Protein 4Z8Z (pdb70)

Organism: Acetivibrio thermocellus (strain ATCC 27405 / DSM 1237 / JCM 9322 / NBRC 103400 / NCIMB 10682 / NRRL B-4536 / VPI 7372) (NCBI:txid203119)

Solvent-accessible surface area: 14122 Å² total

Sequence (310 aa):
NEASSKFVDNIAIEKLLNEKLLRVSHRPKNLFYDDEKVFDDLCKCETDSKVKLAENLKRFEFPSFLKTEEYIENNIVYLYYHPAKDPVCNILLLHGLYDDNLNYGFLTRLNELKFNVFLELPFHFNRKPAESFFSGEYFISADLLRARNAFIQSIYDIEASRNLIGNINTLPCLLVGFSGGCISFRYHLRDSFKGTFLINPVTDLLLVWDNPLLVKVKKDLEDSGVGKEQVDVFRIIDPCENINTRFNTDNIAVVYSIYDQIVGEEKNAIFVEKIKKAGLKKILEYHAGHLNILRVPKLSNDIYEFFSCL

Foldseek 3Di:
DQVVQLVVQVVVLVCCQPVHLVPDADAADDLDDDLVCLCVCQVVDAFDVQWDWDDVWIKIKHAQPDDDPVFHQQRIDIKTKLAADQAQEEEEEEEAAQDADCLLVLVCVLSVVRYIYIYAQACAHSNNGPVGPGGRDQCDALHLLSVLVSLSSRLSVVSHVLNVVCVVDPHFYEYEDALVQQSVLQSLCDPSHQAYEYEQHQQWLCLLVDFSSNPVSVVSCVVNVHDSVSSVSCLSSGCLSPLPDDGDQERYAYEHEQSAPRCHDVSVVVSVVSSVVSPHDRYYYHHHYRRCVSNPPCVSVVVSCSCDDD

Radius of gyration: 18.48 Å; Cα contacts (8 Å, |Δi|>4): 573; chains: 1; bounding box: 40×45×47 Å

Structure (mmCIF, N/CA/C/O backbone):
data_4Z8Z
#
_entry.id   4Z8Z
#
_cell.length_a   141.353
_cell.length_b   141.353
_cell.length_c   112.676
_cell.angle_alpha   90.00
_cell.angle_beta   90.00
_cell.angle_gamma   120.00
#
_symmetry.space_group_name_H-M   'H 3 2'
#
loop_
_entity.id
_entity.type
_entity.pdbx_description
1 polymer 'Uncharacterized protein'
2 water water
#
loop_
_atom_site.group_PDB
_atom_site.id
_atom_site.type_symbol
_atom_site.label_atom_id
_atom_site.label_alt_id
_atom_site.label_comp_id
_atom_site.label_asym_id
_atom_site.label_entity_id
_atom_site.label_seq_id
_atom_site.pdbx_PDB_ins_code
_atom_site.Cartn_x
_atom_site.Cartn_y
_atom_site.Cartn_z
_atom_site.occupancy
_atom_site.B_iso_or_equiv
_atom_site.auth_seq_id
_atom_site.auth_comp_id
_atom_site.auth_asym_id
_atom_site.auth_atom_id
_atom_site.pdbx_PDB_model_num
ATOM 9 N N . ASN A 1 2 ? 102.383 143.468 127.027 1.00 80.91 2 ASN A N 1
ATOM 10 C CA . ASN A 1 2 ? 102.543 143.783 125.623 1.00 79.57 2 ASN A CA 1
ATOM 11 C C . ASN A 1 2 ? 102.266 142.551 124.760 1.00 73.51 2 ASN A C 1
ATOM 12 O O . ASN A 1 2 ? 102.554 141.424 125.164 1.00 72.92 2 ASN A O 1
ATOM 17 N N . GLU A 1 3 ? 101.724 142.779 123.567 1.00 67.73 3 GLU A N 1
ATOM 18 C CA . GLU A 1 3 ? 101.301 141.685 122.701 1.00 64.99 3 GLU A CA 1
ATOM 19 C C . GLU A 1 3 ? 102.453 140.868 122.172 1.00 61.85 3 GLU A C 1
ATOM 20 O O . GLU A 1 3 ? 102.459 139.652 122.304 1.00 63.37 3 GLU A O 1
ATOM 26 N N . ALA A 1 4 ? 103.399 141.544 121.545 1.00 59.48 4 ALA A N 1
ATOM 27 C CA . ALA A 1 4 ? 104.482 140.888 120.845 1.00 58.51 4 ALA A CA 1
ATOM 28 C C . ALA A 1 4 ? 105.387 140.155 121.835 1.00 59.21 4 ALA A C 1
ATOM 29 O O . ALA A 1 4 ? 105.779 138.991 121.631 1.00 59.45 4 ALA A O 1
ATOM 31 N N . SER A 1 5 ? 105.672 140.849 122.929 1.00 58.96 5 SER A N 1
ATOM 32 C CA . SER A 1 5 ? 106.358 140.301 124.106 1.00 56.58 5 SER A CA 1
ATOM 33 C C . SER A 1 5 ? 105.714 139.025 124.667 1.00 53.55 5 SER A C 1
ATOM 34 O O . SER A 1 5 ? 106.394 138.025 124.880 1.00 51.39 5 SER A O 1
ATOM 37 N N . SER A 1 6 ? 104.408 139.059 124.904 1.00 52.64 6 SER A N 1
ATOM 38 C CA . SER A 1 6 ? 103.673 137.866 125.346 1.00 53.07 6 SER A CA 1
ATOM 39 C C . SER A 1 6 ? 103.736 136.716 124.337 1.00 52.88 6 SER A C 1
ATOM 40 O O . SER A 1 6 ? 103.860 135.563 124.717 1.00 50.99 6 SER A O 1
ATOM 43 N N . LYS A 1 7 ? 103.610 137.038 123.047 1.00 52.47 7 LYS A N 1
ATOM 44 C CA . LYS A 1 7 ? 103.714 136.017 122.023 1.00 53.36 7 LYS A CA 1
ATOM 45 C C . LYS A 1 7 ? 105.109 135.397 122.007 1.00 50.68 7 LYS A C 1
ATOM 46 O O . LYS A 1 7 ? 105.252 134.176 121.911 1.00 50.31 7 LYS A O 1
ATOM 52 N N . PHE A 1 8 ? 106.133 136.223 122.187 1.00 49.28 8 PHE A N 1
ATOM 53 C CA . PHE A 1 8 ? 107.518 135.744 122.168 1.00 49.70 8 PHE A CA 1
ATOM 54 C C . PHE A 1 8 ? 107.819 134.743 123.311 1.00 51.35 8 PHE A C 1
ATOM 55 O O . PHE A 1 8 ? 108.412 133.671 123.075 1.00 53.21 8 PHE A O 1
ATOM 63 N N . VAL A 1 9 ? 107.335 135.050 124.518 1.00 50.43 9 VAL A N 1
ATOM 64 C CA . VAL A 1 9 ? 107.531 134.183 125.658 1.00 50.46 9 VAL A CA 1
ATOM 65 C C . VAL A 1 9 ? 106.983 132.809 125.347 1.00 52.56 9 VAL A C 1
ATOM 66 O O . VAL A 1 9 ? 107.664 131.778 125.529 1.00 56.64 9 VAL A O 1
ATOM 70 N N . ASP A 1 10 ? 105.740 132.797 124.910 1.00 53.20 10 ASP A N 1
ATOM 71 C CA . ASP A 1 10 ? 105.048 131.544 124.661 1.00 54.86 10 ASP A CA 1
ATOM 72 C C . ASP A 1 10 ? 105.813 130.751 123.585 1.00 55.61 10 ASP A C 1
ATOM 73 O O . ASP A 1 10 ? 106.160 129.578 123.807 1.00 56.97 10 ASP A O 1
ATOM 78 N N . ASN A 1 11 ? 106.121 131.417 122.467 1.00 52.90 11 ASN A N 1
ATOM 79 C CA . ASN A 1 11 ? 106.816 130.764 121.362 1.00 54.52 11 ASN A CA 1
ATOM 80 C C . ASN A 1 11 ? 108.201 130.204 121.670 1.00 53.41 11 ASN A C 1
ATOM 81 O O . ASN A 1 11 ? 108.502 129.097 121.240 1.00 54.17 11 ASN A O 1
ATOM 86 N N . ILE A 1 12 ? 109.064 130.935 122.373 1.00 53.48 12 ILE A N 1
ATOM 87 C CA . ILE A 1 12 ? 110.375 130.323 122.731 1.00 54.26 12 ILE A CA 1
ATOM 88 C C . ILE A 1 12 ? 110.272 129.180 123.745 1.00 55.52 12 ILE A C 1
ATOM 89 O O . ILE A 1 12 ? 111.134 128.277 123.753 1.00 58.25 12 ILE A O 1
ATOM 94 N N . ALA A 1 13 ? 109.230 129.207 124.586 1.00 54.88 13 ALA A N 1
ATOM 95 C CA . ALA A 1 13 ? 109.020 128.097 125.526 1.00 54.71 13 ALA A CA 1
ATOM 96 C C . ALA A 1 13 ? 108.536 126.867 124.734 1.00 54.90 13 ALA A C 1
ATOM 97 O O . ALA A 1 13 ? 108.964 125.745 125.011 1.00 57.38 13 ALA A O 1
ATOM 99 N N . ILE A 1 14 ? 107.674 127.063 123.746 1.00 54.04 14 ILE A N 1
ATOM 100 C CA . ILE A 1 14 ? 107.264 125.940 122.862 1.00 56.48 14 ILE A CA 1
ATOM 101 C C . ILE A 1 14 ? 108.494 125.304 122.174 1.00 57.63 14 ILE A C 1
ATOM 102 O O . ILE A 1 14 ? 108.696 124.091 122.201 1.00 57.50 14 ILE A O 1
ATOM 107 N N . GLU A 1 15 ? 109.344 126.153 121.633 1.00 59.07 15 GLU A N 1
ATOM 108 C CA . GLU A 1 15 ? 110.466 125.708 120.845 1.00 63.06 15 GLU A CA 1
ATOM 109 C C . GLU A 1 15 ? 111.482 124.971 121.658 1.00 59.97 15 GLU A C 1
ATOM 110 O O . GLU A 1 15 ? 112.035 123.990 121.237 1.00 58.12 15 GLU A O 1
ATOM 116 N N . LYS A 1 16 ? 111.726 125.477 122.847 1.00 62.85 16 LYS A N 1
ATOM 117 C CA . LYS A 1 16 ? 112.653 124.843 123.761 1.00 63.35 16 LYS A CA 1
ATOM 118 C C . LYS A 1 16 ? 112.135 123.479 124.184 1.00 61.96 16 LYS A C 1
ATOM 119 O O . LYS A 1 16 ? 112.849 122.480 124.122 1.00 63.06 16 LYS A O 1
ATOM 125 N N . LEU A 1 17 ? 110.874 123.446 124.588 1.00 62.15 17 LEU A N 1
ATOM 126 C CA . LEU A 1 17 ? 110.226 122.208 125.000 1.00 62.81 17 LEU A CA 1
ATOM 127 C C . LEU A 1 17 ? 110.250 121.173 123.910 1.00 64.02 17 LEU A C 1
ATOM 128 O O . LEU A 1 17 ? 110.517 120.028 124.189 1.00 68.42 17 LEU A O 1
ATOM 133 N N . LEU A 1 18 ? 109.939 121.565 122.680 1.00 64.05 18 LEU A N 1
ATOM 134 C CA . LEU A 1 18 ? 109.975 120.639 121.544 1.00 66.39 18 LEU A CA 1
ATOM 135 C C . LEU A 1 18 ? 111.373 120.107 121.267 1.00 68.57 18 LEU A C 1
ATOM 136 O O . LEU A 1 18 ? 111.570 118.905 121.046 1.00 69.67 18 LEU A O 1
ATOM 141 N N . ASN A 1 19 ? 112.331 121.020 121.238 1.00 70.58 19 ASN A N 1
ATOM 142 C CA . ASN A 1 19 ? 113.667 120.688 120.760 1.00 74.88 19 ASN A CA 1
ATOM 143 C C . ASN A 1 19 ? 114.523 120.028 121.797 1.00 75.47 19 ASN A C 1
ATOM 144 O O . ASN A 1 19 ? 115.175 119.039 121.492 1.00 76.39 19 ASN A O 1
ATOM 149 N N . GLU A 1 20 ? 114.507 120.543 123.017 1.00 77.76 20 GLU A N 1
ATOM 150 C CA . GLU A 1 20 ? 115.237 119.903 124.103 1.00 79.79 20 GLU A CA 1
ATOM 151 C C . GLU A 1 20 ? 114.544 118.632 124.609 1.00 78.67 20 GLU A C 1
ATOM 152 O O . GLU A 1 20 ? 115.199 117.850 125.277 1.00 84.40 20 GLU A O 1
ATOM 158 N N . LYS A 1 21 ? 113.252 118.409 124.317 1.00 73.44 21 LYS A N 1
ATOM 159 C CA . LYS A 1 21 ? 112.500 117.351 125.015 1.00 69.21 21 LYS A CA 1
ATOM 160 C C . LYS A 1 21 ? 111.580 116.520 124.164 1.00 66.48 21 LYS A C 1
ATOM 161 O O . LYS A 1 21 ? 111.842 115.330 123.958 1.00 69.46 21 LYS A O 1
ATOM 167 N N . LEU A 1 22 ? 110.486 117.114 123.709 1.00 62.80 22 LEU A N 1
ATOM 168 C CA . LEU A 1 22 ? 109.398 116.328 123.120 1.00 61.15 22 LEU A CA 1
ATOM 169 C C . LEU A 1 22 ? 109.730 115.628 121.786 1.00 63.09 22 LEU A C 1
ATOM 170 O O . LEU A 1 22 ? 109.141 114.588 121.510 1.00 65.68 22 LEU A O 1
ATOM 175 N N . LEU A 1 23 ? 110.582 116.228 120.944 1.00 62.81 23 LEU A N 1
ATOM 176 C CA . LEU A 1 23 ? 110.984 115.602 119.664 1.00 65.92 23 LEU A CA 1
ATOM 177 C C . LEU A 1 23 ? 112.058 114.529 119.817 1.00 67.76 23 LEU A C 1
ATOM 178 O O . LEU A 1 23 ? 112.380 113.871 118.845 1.00 65.17 23 LEU A O 1
ATOM 183 N N . ARG A 1 24 ? 112.611 114.367 121.025 1.00 70.63 24 ARG A N 1
ATOM 184 C CA . ARG A 1 24 ? 113.685 113.394 121.283 1.00 73.53 24 ARG A CA 1
ATOM 185 C C . ARG A 1 24 ? 113.233 112.061 121.853 1.00 72.66 24 ARG A C 1
ATOM 186 O O . ARG A 1 24 ? 114.055 111.182 122.085 1.00 77.45 24 ARG A O 1
ATOM 194 N N . VAL A 1 25 ? 111.938 111.899 122.078 1.00 68.93 25 VAL A N 1
ATOM 195 C CA . VAL A 1 25 ? 111.421 110.657 122.619 1.00 68.07 25 VAL A CA 1
ATOM 196 C C . VAL A 1 25 ? 110.365 110.151 121.674 1.00 67.43 25 VAL A C 1
ATOM 197 O O . VAL A 1 25 ? 109.901 110.874 120.794 1.00 69.03 25 VAL A O 1
ATOM 201 N N . SER A 1 26 ? 109.973 108.911 121.915 1.00 67.07 26 SER A N 1
ATOM 202 C CA . SER A 1 26 ? 109.017 108.228 121.103 1.00 68.26 26 SER A CA 1
ATOM 203 C C . SER A 1 26 ? 108.300 107.150 121.926 1.00 70.26 26 SER A C 1
ATOM 204 O O . SER A 1 26 ? 108.891 106.517 122.816 1.00 68.78 26 SER A O 1
ATOM 207 N N . HIS A 1 27 ? 107.023 106.944 121.608 1.00 70.95 27 HIS A N 1
ATOM 208 C CA . HIS A 1 27 ? 106.169 106.073 122.379 1.00 71.03 27 HIS A CA 1
ATOM 209 C C . HIS A 1 27 ? 105.140 105.344 121.522 1.00 75.01 27 HIS A C 1
ATOM 210 O O . HIS A 1 27 ? 104.743 105.822 120.464 1.00 72.47 27 HIS A O 1
ATOM 217 N N . ARG A 1 28 ? 104.730 104.173 121.996 1.00 81.22 28 ARG A N 1
ATOM 218 C CA . ARG A 1 28 ? 103.759 103.343 121.305 1.00 87.34 28 ARG A CA 1
ATOM 219 C C . ARG A 1 28 ? 102.435 103.448 122.057 1.00 82.37 28 ARG A C 1
ATOM 220 O O . ARG A 1 28 ? 102.424 103.515 123.277 1.00 81.80 28 ARG A O 1
ATOM 228 N N . PRO A 1 29 ? 101.310 103.458 121.336 1.00 82.15 29 PRO A N 1
ATOM 229 C CA . PRO A 1 29 ? 100.063 103.080 122.000 1.00 82.93 29 PRO A CA 1
ATOM 230 C C . PRO A 1 29 ? 100.078 101.570 122.237 1.00 87.05 29 PRO A C 1
ATOM 231 O O . PRO A 1 29 ? 100.780 100.854 121.523 1.00 91.39 29 PRO A O 1
ATOM 235 N N . LYS A 1 30 ? 99.324 101.071 123.204 1.00 89.30 30 LYS A N 1
ATOM 236 C CA . LYS A 1 30 ? 99.499 99.683 123.601 1.00 94.10 30 LYS A CA 1
ATOM 237 C C . LYS A 1 30 ? 98.204 98.894 123.636 1.00 98.35 30 LYS A C 1
ATOM 238 O O . LYS A 1 30 ? 98.028 97.964 122.832 1.00 104.02 30 LYS A O 1
ATOM 244 N N . ASN A 1 31 ? 97.309 99.240 124.555 1.00 96.44 31 ASN A N 1
ATOM 245 C CA . ASN A 1 31 ? 96.055 98.503 124.685 1.00 101.76 31 ASN A CA 1
ATOM 246 C C . ASN A 1 31 ? 94.945 99.467 124.986 1.00 97.30 31 ASN A C 1
ATOM 247 O O . ASN A 1 31 ? 94.801 99.951 126.102 1.00 99.18 31 ASN A O 1
ATOM 252 N N . LEU A 1 32 ? 94.161 99.762 123.969 1.00 94.73 32 LEU A N 1
ATOM 253 C CA . LEU A 1 32 ? 93.157 100.769 124.102 1.00 94.65 32 LEU A CA 1
ATOM 254 C C . LEU A 1 32 ? 91.848 100.106 124.465 1.00 96.29 32 LEU A C 1
ATOM 255 O O . LEU A 1 32 ? 90.927 100.008 123.659 1.00 97.75 32 LEU A O 1
ATOM 260 N N . PHE A 1 33 ? 91.813 99.626 125.707 1.00 98.80 33 PHE A N 1
ATOM 261 C CA . PHE A 1 33 ? 90.638 98.985 126.306 1.00 100.79 33 PHE A CA 1
ATOM 262 C C . PHE A 1 33 ? 90.394 99.712 127.618 1.00 90.88 33 PHE A C 1
ATOM 263 O O . PHE A 1 33 ? 91.296 99.912 128.417 1.00 87.93 33 PHE A O 1
ATOM 271 N N . TYR A 1 34 ? 89.166 100.144 127.801 1.00 83.29 34 TYR A N 1
ATOM 272 C CA . TYR A 1 34 ? 88.808 100.970 128.919 1.00 77.66 34 TYR A CA 1
ATOM 273 C C . TYR A 1 34 ? 87.309 100.877 129.050 1.00 76.94 34 TYR A C 1
ATOM 274 O O . TYR A 1 34 ? 86.599 100.655 128.068 1.00 73.00 34 TYR A O 1
ATOM 283 N N . ASP A 1 35 ? 86.838 101.021 130.276 1.00 77.74 35 ASP A N 1
ATOM 284 C CA . ASP A 1 35 ? 85.424 101.003 130.552 1.00 78.80 35 ASP A CA 1
ATOM 285 C C . ASP A 1 35 ? 85.151 102.292 131.309 1.00 73.29 35 ASP A C 1
ATOM 286 O O . ASP A 1 35 ? 85.766 102.573 132.335 1.00 68.69 35 ASP A O 1
ATOM 291 N N . ASP A 1 36 ? 84.245 103.083 130.759 1.00 69.53 36 ASP A N 1
ATOM 292 C CA . ASP A 1 36 ? 83.860 104.347 131.351 1.00 67.22 36 ASP A CA 1
ATOM 293 C C . ASP A 1 36 ? 82.838 104.203 132.453 1.00 65.49 36 ASP A C 1
ATOM 294 O O . ASP A 1 36 ? 82.637 105.135 133.199 1.00 67.13 36 ASP A O 1
ATOM 299 N N . GLU A 1 37 ? 82.196 103.056 132.558 1.00 66.70 37 GLU A N 1
ATOM 300 C CA . GLU A 1 37 ? 81.033 102.944 133.406 1.00 70.58 37 GLU A CA 1
ATOM 301 C C . GLU A 1 37 ? 81.145 103.361 134.873 1.00 72.22 37 GLU A C 1
ATOM 302 O O . GLU A 1 37 ? 80.165 103.905 135.372 1.00 75.82 37 GLU A O 1
ATOM 308 N N . LYS A 1 38 ? 82.268 103.155 135.565 1.00 71.69 38 LYS A N 1
ATOM 309 C CA . LYS A 1 38 ? 82.265 103.369 137.041 1.00 77.47 38 LYS A CA 1
ATOM 310 C C . LYS A 1 38 ? 83.411 104.249 137.546 1.00 80.58 38 LYS A C 1
ATOM 311 O O . LYS A 1 38 ? 83.757 104.260 138.740 1.00 82.42 38 LYS A O 1
ATOM 317 N N . VAL A 1 39 ? 83.903 105.085 136.638 1.00 80.84 39 VAL A N 1
ATOM 318 C CA . VAL A 1 39 ? 85.236 105.647 136.742 1.00 76.91 39 VAL A CA 1
ATOM 319 C C . VAL A 1 39 ? 85.467 106.556 137.967 1.00 77.29 39 VAL A C 1
ATOM 320 O O . VAL A 1 39 ? 86.590 106.609 138.505 1.00 77.57 39 VAL A O 1
ATOM 324 N N . PHE A 1 40 ? 84.433 107.235 138.436 1.00 73.39 40 PHE A N 1
ATOM 325 C CA . PHE A 1 40 ? 84.592 108.055 139.629 1.00 68.73 40 PHE A CA 1
ATOM 326 C C . PHE A 1 40 ? 83.611 107.700 140.742 1.00 72.06 40 PHE A C 1
ATOM 327 O O . PHE A 1 40 ? 83.285 108.557 141.542 1.00 75.65 40 PHE A O 1
ATOM 335 N N . ASP A 1 41 ? 83.134 106.463 140.823 1.00 75.65 41 ASP A N 1
ATOM 336 C CA . ASP A 1 41 ? 82.149 106.131 141.863 1.00 82.52 41 ASP A CA 1
ATOM 337 C C . ASP A 1 41 ? 82.764 106.032 143.263 1.00 83.63 41 ASP A C 1
ATOM 338 O O . ASP A 1 41 ? 82.092 106.271 144.273 1.00 85.74 41 ASP A O 1
ATOM 343 N N . ASP A 1 42 ? 84.057 105.716 143.293 1.00 83.61 42 ASP A N 1
ATOM 344 C CA . ASP A 1 42 ? 84.854 105.683 144.512 1.00 84.43 4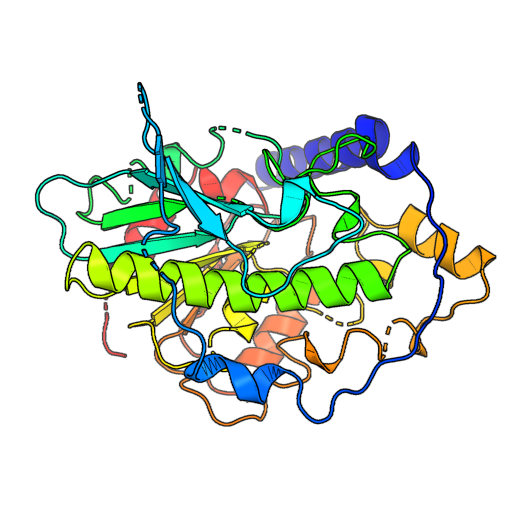2 ASP A CA 1
ATOM 345 C C . ASP A 1 42 ? 85.010 107.043 145.136 1.00 82.09 42 ASP A C 1
ATOM 346 O O . ASP A 1 42 ? 85.240 107.156 146.334 1.00 84.88 42 ASP A O 1
ATOM 351 N N . LEU A 1 43 ? 85.005 108.065 144.294 1.00 73.69 43 LEU A N 1
ATOM 352 C CA . LEU A 1 43 ? 85.777 109.277 144.556 1.00 66.67 43 LEU A CA 1
ATOM 353 C C . LEU A 1 43 ? 85.470 109.966 145.890 1.00 64.11 43 LEU A C 1
ATOM 354 O O . LEU A 1 43 ? 86.384 110.454 146.538 1.00 63.35 43 LEU A O 1
ATOM 359 N N . CYS A 1 44 ? 84.187 110.025 146.258 1.00 64.44 44 CYS A N 1
ATOM 360 C CA . CYS A 1 44 ? 83.699 110.570 147.552 1.00 68.07 44 CYS A CA 1
ATOM 361 C C . CYS A 1 44 ? 84.216 109.790 148.765 1.00 72.65 44 CYS A C 1
ATOM 362 O O . CYS A 1 44 ? 84.366 110.365 149.831 1.00 73.94 44 CYS A O 1
ATOM 365 N N . LYS A 1 45 ? 84.460 108.489 148.574 1.00 77.99 45 LYS A N 1
ATOM 366 C CA . LYS A 1 45 ? 84.786 107.515 149.632 1.00 82.29 45 LYS A CA 1
ATOM 367 C C . LYS A 1 45 ? 86.247 107.563 150.089 1.00 86.60 45 LYS A C 1
ATOM 368 O O . LYS A 1 45 ? 86.525 107.427 151.273 1.00 92.33 45 LYS A O 1
ATOM 374 N N . CYS A 1 46 ? 87.162 107.747 149.141 1.00 89.63 46 CYS A N 1
ATOM 375 C CA . CYS A 1 46 ? 88.603 107.776 149.394 1.00 91.60 46 CYS A CA 1
ATOM 376 C C . CYS A 1 46 ? 88.996 108.725 150.519 1.00 91.02 46 CYS A C 1
ATOM 377 O O . CYS A 1 46 ? 88.522 109.844 150.574 1.00 87.70 46 CYS A O 1
ATOM 380 N N . GLU A 1 47 ? 89.856 108.258 151.419 1.00 94.48 47 GLU A N 1
ATOM 381 C CA . GLU A 1 47 ? 90.302 109.079 152.539 1.00 97.97 47 GLU A CA 1
ATOM 382 C C . GLU A 1 47 ? 91.780 108.860 152.829 1.00 98.18 47 GLU A C 1
ATOM 383 O O . GLU A 1 47 ? 92.236 107.726 152.960 1.00 101.60 47 GLU A O 1
ATOM 389 N N . THR A 1 48 ? 92.523 109.957 152.912 1.00 96.15 48 THR A N 1
ATOM 390 C CA . THR A 1 48 ? 93.949 109.905 153.180 1.00 95.46 48 THR A CA 1
ATOM 391 C C . THR A 1 48 ? 94.210 109.387 154.604 1.00 97.01 48 THR A C 1
ATOM 392 O O . THR A 1 48 ? 93.582 109.812 155.587 1.00 92.16 48 THR A O 1
ATOM 396 N N . ASP A 1 49 ? 95.153 108.460 154.670 1.00 96.30 49 ASP A N 1
ATOM 397 C CA . ASP A 1 49 ? 95.499 107.759 155.872 1.00 95.19 49 ASP A CA 1
ATOM 398 C C . ASP A 1 49 ? 96.616 108.571 156.507 1.00 93.22 49 ASP A C 1
ATOM 399 O O . ASP A 1 49 ? 97.719 108.605 155.971 1.00 88.13 49 ASP A O 1
ATOM 412 N N . SER A 1 51 ? 98.499 108.222 159.060 1.00 88.05 51 SER A N 1
ATOM 413 C CA . SER A 1 51 ? 99.680 107.471 159.524 1.00 92.16 51 SER A CA 1
ATOM 414 C C . SER A 1 51 ? 100.690 107.395 158.402 1.00 88.88 51 SER A C 1
ATOM 415 O O . SER A 1 51 ? 101.897 107.415 158.660 1.00 85.49 51 SER A O 1
ATOM 418 N N . LYS A 1 52 ? 100.173 107.287 157.170 1.00 86.24 52 LYS A N 1
ATOM 419 C CA . LYS A 1 52 ? 100.997 107.213 155.956 1.00 86.01 52 LYS A CA 1
ATOM 420 C C . LYS A 1 52 ? 101.426 108.562 155.344 1.00 81.35 52 LYS A C 1
ATOM 421 O O . LYS A 1 52 ? 102.107 108.581 154.309 1.00 77.04 52 LYS A O 1
ATOM 427 N N . VAL A 1 53 ? 101.088 109.671 156.005 1.00 79.90 53 VAL A N 1
ATOM 428 C CA . VAL A 1 53 ? 101.621 110.989 155.646 1.00 80.58 53 VAL A CA 1
ATOM 429 C C . VAL A 1 53 ? 103.007 111.206 156.254 1.00 85.69 53 VAL A C 1
ATOM 430 O O . VAL A 1 53 ? 103.310 110.657 157.327 1.00 90.58 53 VAL A O 1
ATOM 434 N N . LYS A 1 54 ? 103.848 111.967 155.533 1.00 86.36 54 LYS A N 1
ATOM 435 C CA . LYS A 1 54 ? 105.160 112.445 156.009 1.00 87.08 54 LYS A CA 1
ATOM 436 C C . LYS A 1 54 ? 105.283 113.942 155.748 1.00 82.63 54 LYS A C 1
ATOM 437 O O . LYS A 1 54 ? 104.633 114.477 154.875 1.00 77.71 54 LYS A O 1
ATOM 443 N N . LEU A 1 55 ? 106.120 114.619 156.512 1.00 82.43 55 LEU A N 1
ATOM 444 C CA . LEU A 1 55 ? 106.346 116.047 156.304 1.00 84.77 55 LEU A CA 1
ATOM 445 C C . LEU A 1 55 ? 107.868 116.300 156.297 1.00 84.10 55 LEU A C 1
ATOM 446 O O . LEU A 1 55 ? 108.548 116.024 157.277 1.00 84.58 55 LEU A O 1
ATOM 451 N N . ALA A 1 56 ? 108.380 116.796 155.174 1.00 79.73 56 ALA A N 1
ATOM 452 C CA . ALA A 1 56 ? 109.793 116.920 154.940 1.00 82.64 56 ALA A CA 1
ATOM 453 C C . ALA A 1 56 ? 110.125 118.396 154.741 1.00 84.36 56 ALA A C 1
ATOM 454 O O . ALA A 1 56 ? 109.406 119.085 154.037 1.00 84.37 56 ALA A O 1
ATOM 456 N N . GLU A 1 57 ? 111.207 118.863 155.375 1.00 89.83 57 GLU A N 1
ATOM 457 C CA . GLU A 1 57 ? 111.645 120.275 155.358 1.00 92.90 57 GLU A CA 1
ATOM 458 C C . GLU A 1 57 ? 112.906 120.414 154.494 1.00 93.39 57 GLU A C 1
ATOM 459 O O . GLU A 1 57 ? 113.043 119.721 153.483 1.00 92.86 57 GLU A O 1
ATOM 465 N N . ASN A 1 61 ? 114.484 123.764 154.951 1.00 101.36 61 ASN A N 1
ATOM 466 C CA . ASN A 1 61 ? 114.405 125.023 154.203 1.00 102.06 61 ASN A CA 1
ATOM 467 C C . ASN A 1 61 ? 113.028 125.404 153.542 1.00 97.50 61 ASN A C 1
ATOM 468 O O . ASN A 1 61 ? 112.801 126.573 153.189 1.00 87.87 61 ASN A O 1
ATOM 473 N N . LEU A 1 62 ? 112.138 124.423 153.366 1.00 99.90 62 LEU A N 1
ATOM 474 C CA . LEU A 1 62 ? 110.913 124.552 152.520 1.00 98.41 62 LEU A CA 1
ATOM 475 C C . LEU A 1 62 ? 110.107 123.272 152.733 1.00 94.07 62 LEU A C 1
ATOM 476 O O . LEU A 1 62 ? 110.690 122.189 152.792 1.00 99.59 62 LEU A O 1
ATOM 481 N N . LYS A 1 63 ? 108.781 123.372 152.798 1.00 87.99 63 LYS A N 1
ATOM 482 C CA . LYS A 1 63 ? 107.945 122.306 153.401 1.00 83.46 63 LYS A CA 1
ATOM 483 C C . LYS A 1 63 ? 107.106 121.503 152.379 1.00 77.06 63 LYS A C 1
ATOM 484 O O . LYS A 1 63 ? 106.502 122.051 151.451 1.00 68.70 63 LYS A O 1
ATOM 490 N N . ARG A 1 64 ? 107.066 120.196 152.603 1.00 73.32 64 ARG A N 1
ATOM 491 C CA . ARG A 1 64 ? 106.579 119.264 151.638 1.00 70.61 64 ARG A CA 1
ATOM 492 C C . ARG A 1 64 ? 105.890 118.095 152.301 1.00 68.71 64 ARG A C 1
ATOM 493 O O . ARG A 1 64 ? 106.528 117.300 153.002 1.00 66.86 64 ARG A O 1
ATOM 501 N N . PHE A 1 65 ? 104.583 117.969 152.070 1.00 66.34 65 PHE A N 1
ATOM 502 C CA . PHE A 1 65 ? 103.877 116.767 152.497 1.00 63.90 65 PHE A CA 1
ATOM 503 C C . PHE A 1 65 ? 104.027 115.709 151.430 1.00 63.61 65 PHE A C 1
ATOM 504 O O . PHE A 1 65 ? 104.002 116.008 150.217 1.00 63.39 65 PHE A O 1
ATOM 512 N N . GLU A 1 66 ? 104.181 114.480 151.892 1.00 64.28 66 GLU A N 1
ATOM 513 C CA . GLU A 1 66 ? 104.287 113.333 151.037 1.00 69.26 66 GLU A CA 1
ATOM 514 C C . GLU A 1 66 ? 103.225 112.365 151.466 1.00 69.82 66 GLU A C 1
ATOM 515 O O . GLU A 1 66 ? 103.017 112.215 152.636 1.00 76.63 66 GLU A O 1
ATOM 521 N N . PHE A 1 67 ? 102.507 111.748 150.532 1.00 72.03 67 PHE A N 1
ATOM 522 C CA . PHE A 1 67 ? 101.516 110.720 150.873 1.00 68.63 67 PHE A CA 1
ATOM 523 C C . PHE A 1 67 ? 101.162 109.850 149.682 1.00 69.23 67 PHE A C 1
ATOM 524 O O . PHE A 1 67 ? 101.280 110.303 148.526 1.00 67.10 67 PHE A O 1
ATOM 532 N N . PRO A 1 68 ? 100.706 108.603 149.966 1.00 69.81 68 PRO A N 1
ATOM 533 C CA . PRO A 1 68 ? 100.261 107.674 148.926 1.00 69.29 68 PRO A CA 1
ATOM 534 C C . PRO A 1 68 ? 99.176 108.225 147.993 1.00 66.80 68 PRO A C 1
ATOM 535 O O . PRO A 1 68 ? 98.193 108.756 148.479 1.00 63.50 68 PRO A O 1
ATOM 539 N N . SER A 1 69 ? 99.363 108.065 146.674 1.00 65.54 69 SER A N 1
ATOM 540 C CA . SER A 1 69 ? 98.303 108.268 145.693 1.00 63.42 69 SER A CA 1
ATOM 541 C C . SER A 1 69 ? 97.331 107.065 145.796 1.00 67.16 69 SER A C 1
ATOM 542 O O . SER A 1 69 ? 97.772 105.901 145.820 1.00 67.46 69 SER A O 1
ATOM 545 N N . PHE A 1 70 ? 96.021 107.347 145.840 1.00 68.43 70 PHE A N 1
ATOM 546 C CA . PHE A 1 70 ? 94.996 106.295 145.834 1.00 71.79 70 PHE A CA 1
ATOM 547 C C . PHE A 1 70 ? 95.101 105.367 144.624 1.00 73.36 70 PHE A C 1
ATOM 548 O O . PHE A 1 70 ? 94.676 104.231 144.702 1.00 74.29 70 PHE A O 1
ATOM 556 N N . LEU A 1 71 ? 95.632 105.843 143.502 1.00 75.28 71 LEU A N 1
ATOM 557 C CA . LEU A 1 71 ? 95.867 104.973 142.342 1.00 79.83 71 LEU A CA 1
ATOM 558 C C . LEU A 1 71 ? 97.349 104.684 142.158 1.00 84.13 71 LEU A C 1
ATOM 559 O O . LEU A 1 71 ? 98.076 105.504 141.626 1.00 83.05 71 LEU A O 1
ATOM 564 N N . LYS A 1 72 ? 97.782 103.524 142.651 1.00 87.03 72 LYS A N 1
ATOM 565 C CA . LYS A 1 72 ? 99.097 102.962 142.350 1.00 92.09 72 LYS A CA 1
ATOM 566 C C . LYS A 1 72 ? 99.258 102.778 140.855 1.00 91.44 72 LYS A C 1
ATOM 567 O O . LYS A 1 72 ? 98.309 102.372 140.187 1.00 85.63 72 LYS A O 1
ATOM 573 N N . THR A 1 73 ? 100.451 103.098 140.349 1.00 92.73 73 THR A N 1
ATOM 574 C CA . THR A 1 73 ? 100.978 102.491 139.118 1.00 93.50 73 THR A CA 1
ATOM 575 C C . THR A 1 73 ? 102.233 101.681 139.426 1.00 91.75 73 THR A C 1
ATOM 576 O O . THR A 1 73 ? 103.328 102.233 139.479 1.00 92.77 73 THR A O 1
ATOM 580 N N . GLU A 1 74 ? 102.057 100.377 139.634 1.00 92.87 74 GLU A N 1
ATOM 581 C CA . GLU A 1 74 ? 103.149 99.456 140.007 1.00 94.39 74 GLU A CA 1
ATOM 582 C C . GLU A 1 74 ? 104.424 99.558 139.142 1.00 94.01 74 GLU A C 1
ATOM 583 O O . GLU A 1 74 ? 105.530 99.445 139.672 1.00 96.66 74 GLU A O 1
ATOM 589 N N . GLU A 1 75 ? 104.269 99.766 137.829 1.00 93.15 75 GLU A N 1
ATOM 590 C CA . GLU A 1 75 ? 105.415 99.934 136.897 1.00 88.28 75 GLU A CA 1
ATOM 591 C C . GLU A 1 75 ? 106.287 101.127 137.223 1.00 82.00 75 GLU A C 1
ATOM 592 O O . GLU A 1 75 ? 107.490 101.065 137.074 1.00 80.25 75 GLU A O 1
ATOM 598 N N . TYR A 1 76 ? 105.655 102.222 137.637 1.00 79.97 76 TYR A N 1
ATOM 599 C CA . TYR A 1 76 ? 106.310 103.513 137.847 1.00 77.20 76 TYR A CA 1
ATOM 600 C C . TYR A 1 76 ? 106.218 103.855 139.329 1.00 81.23 76 TYR A C 1
ATOM 601 O O . TYR A 1 76 ? 105.238 104.440 139.806 1.00 84.02 76 TYR A O 1
ATOM 610 N N . ILE A 1 77 ? 107.258 103.461 140.052 1.00 85.67 77 ILE A N 1
ATOM 611 C CA . ILE A 1 77 ? 107.231 103.416 141.507 1.00 88.09 77 ILE A CA 1
ATOM 612 C C . ILE A 1 77 ? 107.277 104.841 142.080 1.00 82.71 77 ILE A C 1
ATOM 613 O O . ILE A 1 77 ? 106.602 105.138 143.061 1.00 78.66 77 ILE A O 1
ATOM 618 N N . GLU A 1 78 ? 108.009 105.729 141.399 1.00 79.33 78 GLU A N 1
ATOM 619 C CA . GLU A 1 78 ? 108.264 107.110 141.849 1.00 75.19 78 GLU A CA 1
ATOM 620 C C . GLU A 1 78 ? 107.039 108.010 141.843 1.00 73.52 78 GLU A C 1
ATOM 621 O O . GLU A 1 78 ? 107.077 109.097 142.403 1.00 73.13 78 GLU A O 1
ATOM 627 N N . ASN A 1 79 ? 105.981 107.560 141.167 1.00 71.01 79 ASN A N 1
ATOM 628 C CA . ASN A 1 79 ? 104.791 108.334 140.887 1.00 67.61 79 ASN A CA 1
ATOM 629 C C . ASN A 1 79 ? 103.702 108.090 141.913 1.00 68.50 79 ASN A C 1
ATOM 630 O O . ASN A 1 79 ? 102.774 108.883 142.050 1.00 67.80 79 ASN A O 1
ATOM 635 N N . ASN A 1 80 ? 103.814 106.991 142.649 1.00 73.31 80 ASN A N 1
ATOM 636 C CA . ASN A 1 80 ? 102.771 106.557 143.624 1.00 73.19 80 ASN A CA 1
ATOM 637 C C . ASN A 1 80 ? 102.742 107.382 144.918 1.00 69.39 80 ASN A C 1
ATOM 638 O O . ASN A 1 80 ? 101.860 107.220 145.728 1.00 68.40 80 ASN A O 1
ATOM 643 N N . ILE A 1 81 ? 103.677 108.310 145.069 1.00 69.91 81 ILE A N 1
ATOM 644 C CA . ILE A 1 81 ? 103.592 109.330 146.098 1.00 71.54 81 ILE A CA 1
ATOM 645 C C . ILE A 1 81 ? 103.198 110.699 145.493 1.00 68.52 81 ILE A C 1
ATOM 646 O O . ILE A 1 81 ? 103.733 111.139 144.482 1.00 68.30 81 ILE A O 1
ATOM 651 N N . VAL A 1 82 ? 102.265 111.356 146.150 1.00 66.32 82 VAL A N 1
ATOM 652 C CA . VAL A 1 82 ? 101.902 112.707 145.845 1.00 64.88 82 VAL A CA 1
ATOM 653 C C . VAL A 1 82 ? 102.762 113.597 146.733 1.00 66.24 82 VAL A C 1
ATOM 654 O O . VAL A 1 82 ? 102.962 113.291 147.932 1.00 63.90 82 VAL A O 1
ATOM 658 N N . TYR A 1 83 ? 103.240 114.701 146.144 1.00 63.48 83 TYR A N 1
ATOM 659 C CA . TYR A 1 83 ? 104.017 115.725 146.848 1.00 61.54 83 TYR A CA 1
ATOM 660 C C . TYR A 1 83 ? 103.260 117.045 146.803 1.00 60.95 83 TYR A C 1
ATOM 661 O O . TYR A 1 83 ? 102.687 117.411 145.767 1.00 60.94 83 TYR A O 1
ATOM 670 N N . LEU A 1 84 ? 103.292 117.770 147.916 1.00 61.74 84 LEU A N 1
ATOM 671 C CA . LEU A 1 84 ? 102.443 118.913 148.116 1.00 60.49 84 LEU A CA 1
ATOM 672 C C . LEU A 1 84 ? 103.203 119.950 148.932 1.00 64.99 84 LEU A C 1
ATOM 673 O O . LEU A 1 84 ? 103.449 119.730 150.110 1.00 68.72 84 LEU A O 1
ATOM 678 N N . TYR A 1 85 ? 103.550 121.073 148.299 1.00 65.54 85 TYR A N 1
ATOM 679 C CA . TYR A 1 85 ? 104.403 122.116 148.866 1.00 64.11 85 TYR A CA 1
ATOM 680 C C . TYR A 1 85 ? 103.616 123.161 149.589 1.00 63.96 85 TYR A C 1
ATOM 681 O O . TYR A 1 85 ? 102.789 123.831 149.013 1.00 62.69 85 TYR A O 1
ATOM 690 N N . TYR A 1 86 ? 103.944 123.357 150.857 1.00 66.69 86 TYR A N 1
ATOM 691 C CA . TYR A 1 86 ? 103.135 124.167 151.752 1.00 64.83 86 TYR A CA 1
ATOM 692 C C . TYR A 1 86 ? 103.746 125.559 151.876 1.00 62.75 86 TYR A C 1
ATOM 693 O O . TYR A 1 86 ? 104.847 125.690 152.319 1.00 63.43 86 TYR A O 1
ATOM 702 N N . HIS A 1 87 ? 103.018 126.591 151.456 1.00 60.63 87 HIS A N 1
ATOM 703 C CA . HIS A 1 87 ? 103.488 127.975 151.521 1.00 58.99 87 HIS A CA 1
ATOM 704 C C . HIS A 1 87 ? 102.513 128.738 152.382 1.00 58.24 87 HIS A C 1
ATOM 705 O O . HIS A 1 87 ? 101.554 129.344 151.886 1.00 55.90 87 HIS A O 1
ATOM 712 N N . PRO A 1 88 ? 102.773 128.747 153.678 1.00 59.20 88 PRO A N 1
ATOM 713 C CA . PRO A 1 88 ? 101.770 129.286 154.573 1.00 59.89 88 PRO A CA 1
ATOM 714 C C . PRO A 1 88 ? 101.769 130.812 154.605 1.00 61.85 88 PRO A C 1
ATOM 715 O O . PRO A 1 88 ? 102.837 131.463 154.500 1.00 61.65 88 PRO A O 1
ATOM 719 N N . ALA A 1 89 ? 100.566 131.359 154.755 1.00 61.56 89 ALA A N 1
ATOM 720 C CA . ALA A 1 89 ? 100.390 132.771 154.970 1.00 64.47 89 ALA A CA 1
ATOM 721 C C . ALA A 1 89 ? 100.427 133.047 156.492 1.00 70.18 89 ALA A C 1
ATOM 722 O O . ALA A 1 89 ? 100.103 132.161 157.322 1.00 69.68 89 ALA A O 1
ATOM 724 N N . LYS A 1 90 ? 100.804 134.277 156.834 1.00 74.64 90 LYS A N 1
ATOM 725 C CA . LYS A 1 90 ? 100.592 134.843 158.180 1.00 80.75 90 LYS A CA 1
ATOM 726 C C . LYS A 1 90 ? 99.135 135.332 158.313 1.00 80.08 90 LYS A C 1
ATOM 727 O O . LYS A 1 90 ? 98.697 136.176 157.526 1.00 81.96 90 LYS A O 1
ATOM 733 N N . ASP A 1 91 ? 98.397 134.804 159.293 1.00 80.57 91 ASP A N 1
ATOM 734 C CA . ASP A 1 91 ? 96.967 135.142 159.518 1.00 80.19 91 ASP A CA 1
ATOM 735 C C . ASP A 1 91 ? 96.028 134.751 158.363 1.00 79.32 91 ASP A C 1
ATOM 736 O O . ASP A 1 91 ? 95.271 135.592 157.864 1.00 79.20 91 ASP A O 1
ATOM 741 N N . PRO A 1 92 ? 96.025 133.458 157.982 1.00 78.74 92 PRO A N 1
ATOM 742 C CA . PRO A 1 92 ? 95.335 133.032 156.764 1.00 76.66 92 PRO A CA 1
ATOM 743 C C . PRO A 1 92 ? 93.792 132.975 156.881 1.00 76.29 92 PRO A C 1
ATOM 744 O O . PRO A 1 92 ? 93.254 132.490 157.884 1.00 78.94 92 PRO A O 1
ATOM 748 N N . VAL A 1 93 ? 93.114 133.465 155.849 1.00 72.43 93 VAL A N 1
ATOM 749 C CA . VAL A 1 93 ? 91.673 133.273 155.679 1.00 71.38 93 VAL A CA 1
ATOM 750 C C . VAL A 1 93 ? 91.267 132.009 154.875 1.00 68.87 93 VAL A C 1
ATOM 751 O O . VAL A 1 93 ? 90.141 131.553 154.981 1.00 67.74 93 VAL A O 1
ATOM 755 N N . CYS A 1 94 ? 92.168 131.447 154.064 1.00 67.65 94 CYS A N 1
ATOM 756 C CA . CYS A 1 94 ? 91.763 130.438 153.067 1.00 64.19 94 CYS A CA 1
ATOM 757 C C . CYS A 1 94 ? 92.928 129.632 152.598 1.00 61.45 94 CYS A C 1
ATOM 758 O O . CYS A 1 94 ? 94.049 130.120 152.594 1.00 61.29 94 CYS A O 1
ATOM 761 N N . ASN A 1 95 ? 92.656 128.395 152.204 1.00 59.66 95 ASN A N 1
ATOM 762 C CA . ASN A 1 95 ? 93.650 127.544 151.537 1.00 57.97 95 ASN A CA 1
ATOM 763 C C . ASN A 1 95 ? 93.481 127.543 150.044 1.00 55.91 95 ASN A C 1
ATOM 764 O O . ASN A 1 95 ? 92.373 127.448 149.564 1.00 59.19 95 ASN A O 1
ATOM 769 N N . ILE A 1 96 ? 94.572 127.616 149.298 1.00 54.47 96 ILE A N 1
ATOM 770 C CA . ILE A 1 96 ? 94.537 127.293 147.874 1.00 52.23 96 ILE A CA 1
ATOM 771 C C . ILE A 1 96 ? 95.261 126.007 147.572 1.00 53.13 96 ILE A C 1
ATOM 772 O O . ILE A 1 96 ? 96.390 125.832 147.984 1.00 54.52 96 ILE A O 1
ATOM 777 N N . LEU A 1 97 ? 94.610 125.108 146.830 1.00 53.13 97 LEU A N 1
ATOM 778 C CA . LEU A 1 97 ? 95.321 123.996 146.193 1.00 51.32 97 LEU A CA 1
ATOM 779 C C . LEU A 1 97 ? 95.628 124.359 144.722 1.00 50.09 97 LEU A C 1
ATOM 780 O O . LEU A 1 97 ? 94.740 124.627 143.912 1.00 47.89 97 LEU A O 1
ATOM 785 N N . LEU A 1 98 ? 96.903 124.339 144.394 1.00 50.53 98 LEU A N 1
ATOM 786 C CA . LEU A 1 98 ? 97.372 124.916 143.174 1.00 50.74 98 LEU A CA 1
ATOM 787 C C . LEU A 1 98 ? 98.012 123.851 142.340 1.00 50.46 98 LEU A C 1
ATOM 788 O O . LEU A 1 98 ? 98.942 123.201 142.800 1.00 50.48 98 LEU A O 1
ATOM 793 N N . LEU A 1 99 ? 97.503 123.701 141.115 1.00 47.70 99 LEU A N 1
ATOM 794 C CA . LEU A 1 99 ? 97.986 122.730 140.184 1.00 46.61 99 LEU A CA 1
ATOM 795 C C . LEU A 1 99 ? 98.630 123.408 139.005 1.00 44.76 99 LEU A C 1
ATOM 796 O O . LEU A 1 99 ? 98.036 124.232 138.374 1.00 45.64 99 LEU A O 1
ATOM 801 N N . HIS A 1 100 ? 99.786 122.906 138.638 1.00 44.82 100 HIS A N 1
ATOM 802 C CA . HIS A 1 100 ? 100.637 123.459 137.603 1.00 46.26 100 HIS A CA 1
ATOM 803 C C . HIS A 1 100 ? 100.324 122.891 136.201 1.00 44.62 100 HIS A C 1
ATOM 804 O O . HIS A 1 100 ? 99.358 122.148 136.022 1.00 43.45 100 HIS A O 1
ATOM 811 N N . GLY A 1 101 ? 101.133 123.266 135.218 1.00 45.10 101 GLY A N 1
ATOM 812 C CA . GLY A 1 101 ? 100.855 122.933 133.797 1.00 45.44 101 GLY A CA 1
ATOM 813 C C . GLY A 1 101 ? 101.645 121.707 133.363 1.00 46.69 101 GLY A C 1
ATOM 814 O O . GLY A 1 101 ? 102.460 121.109 134.140 1.00 45.94 101 GLY A O 1
ATOM 815 N N . LEU A 1 102 ? 101.409 121.327 132.115 1.00 46.67 102 LEU A N 1
ATOM 816 C CA . LEU A 1 102 ? 101.979 120.116 131.559 1.00 47.47 102 LEU A CA 1
ATOM 817 C C . LEU A 1 102 ? 103.409 120.347 131.115 1.00 48.11 102 LEU A C 1
ATOM 818 O O . LEU A 1 102 ? 103.733 121.373 130.494 1.00 48.10 102 LEU A O 1
ATOM 823 N N . TYR A 1 103 ? 104.222 119.326 131.354 1.00 47.52 103 TYR A N 1
ATOM 824 C CA . TYR A 1 103 ? 105.687 119.385 131.284 1.00 49.32 103 TYR A CA 1
ATOM 825 C C . TYR A 1 103 ? 106.427 120.468 132.059 1.00 50.12 103 TYR A C 1
ATOM 826 O O . TYR A 1 103 ? 107.569 120.755 131.760 1.00 52.17 103 TYR A O 1
ATOM 835 N N . ASP A 1 104 ? 105.784 121.077 133.035 1.00 51.56 104 ASP A N 1
ATOM 836 C CA . ASP A 1 104 ? 106.484 121.960 133.928 1.00 55.28 104 ASP A CA 1
ATOM 837 C C . ASP A 1 104 ? 107.626 121.181 134.579 1.00 56.75 104 ASP A C 1
ATOM 838 O O . ASP A 1 104 ? 107.469 119.998 134.883 1.00 53.85 104 ASP A O 1
ATOM 843 N N . ASP A 1 105 ? 108.787 121.832 134.707 1.00 58.52 105 ASP A N 1
ATOM 844 C CA . ASP A 1 105 ? 109.894 121.273 135.488 1.00 60.02 105 ASP A CA 1
ATOM 845 C C . ASP A 1 105 ? 110.595 122.296 136.386 1.00 59.58 105 ASP A C 1
ATOM 846 O O . ASP A 1 105 ? 111.715 122.081 136.773 1.00 61.92 105 ASP A O 1
ATOM 851 N N . ASN A 1 106 ? 109.927 123.399 136.693 1.00 55.39 106 ASN A N 1
ATOM 852 C CA . ASN A 1 106 ? 110.487 124.502 137.456 1.00 56.09 106 ASN A CA 1
ATOM 853 C C . ASN A 1 106 ? 109.429 125.186 138.353 1.00 57.97 106 ASN A C 1
ATOM 854 O O . ASN A 1 106 ? 108.748 126.144 137.964 1.00 57.14 106 ASN A O 1
ATOM 867 N N . LEU A 1 108 ? 109.821 127.191 140.779 1.00 56.10 108 LEU A N 1
ATOM 868 C CA . LEU A 1 108 ? 110.058 128.604 140.983 1.00 55.54 108 LEU A CA 1
ATOM 869 C C . LEU A 1 108 ? 109.230 129.563 140.113 1.00 56.25 108 LEU A C 1
ATOM 870 O O . LEU A 1 108 ? 109.034 130.706 140.541 1.00 54.33 108 LEU A O 1
ATOM 875 N N . ASN A 1 109 ? 108.787 129.148 138.895 1.00 55.39 109 ASN A N 1
ATOM 876 C CA . ASN A 1 109 ? 107.904 130.010 138.076 1.00 55.14 109 ASN A CA 1
ATOM 877 C C . ASN A 1 109 ? 106.601 130.399 138.738 1.00 54.21 109 A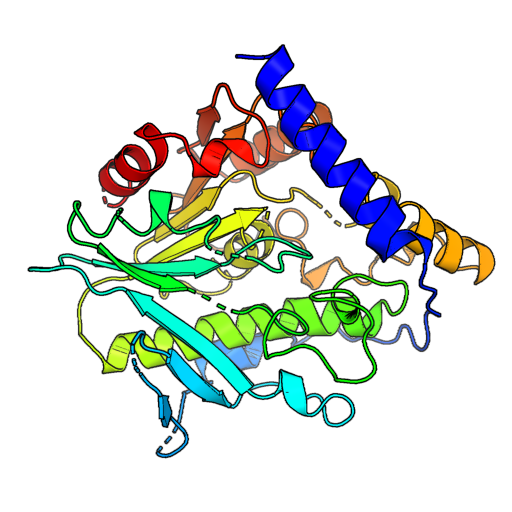SN A C 1
ATOM 878 O O . ASN A 1 109 ? 106.004 131.366 138.359 1.00 58.57 109 ASN A O 1
ATOM 883 N N . TYR A 1 110 ? 106.170 129.646 139.731 1.00 55.08 110 TYR A N 1
ATOM 884 C CA . TYR A 1 110 ? 104.955 129.940 140.495 1.00 55.78 110 TYR A CA 1
ATOM 885 C C . TYR A 1 110 ? 105.148 130.847 141.725 1.00 55.57 110 TYR A C 1
ATOM 886 O O . TYR A 1 110 ? 104.168 131.253 142.342 1.00 53.08 110 TYR A O 1
ATOM 895 N N . GLY A 1 111 ? 106.398 131.221 142.029 1.00 56.89 111 GLY A N 1
ATOM 896 C CA . GLY A 1 111 ? 106.725 131.962 143.247 1.00 57.39 111 GLY A CA 1
ATOM 897 C C . GLY A 1 111 ? 106.137 133.358 143.348 1.00 58.51 111 GLY A C 1
ATOM 898 O O . GLY A 1 111 ? 105.876 133.841 144.429 1.00 59.94 111 GLY A O 1
ATOM 899 N N . PHE A 1 112 ? 105.941 134.028 142.224 1.00 59.28 112 PHE A N 1
ATOM 900 C CA . PHE A 1 112 ? 105.418 135.392 142.244 1.00 59.09 112 PHE A CA 1
ATOM 901 C C . PHE A 1 112 ? 103.966 135.354 142.671 1.00 59.28 112 PHE A C 1
ATOM 902 O O . PHE A 1 112 ? 103.515 136.156 143.477 1.00 63.07 112 PHE A O 1
ATOM 910 N N . LEU A 1 113 ? 103.263 134.382 142.116 1.00 58.17 113 LEU A N 1
ATOM 911 C CA . LEU A 1 113 ? 101.867 134.142 142.396 1.00 56.73 113 LEU A CA 1
ATOM 912 C C . LEU A 1 113 ? 101.665 133.683 143.869 1.00 55.84 113 LEU A C 1
ATOM 913 O O . LEU A 1 113 ? 100.865 134.265 144.604 1.00 54.76 113 LEU A O 1
ATOM 918 N N . THR A 1 114 ? 102.386 132.629 144.252 1.00 52.59 114 THR A N 1
ATOM 919 C CA . THR A 1 114 ? 102.372 132.089 145.587 1.00 55.51 114 THR A CA 1
ATOM 920 C C . THR A 1 114 ? 102.572 133.140 146.696 1.00 58.19 114 THR A C 1
ATOM 921 O O . THR A 1 114 ? 101.841 133.176 147.692 1.00 54.40 114 THR A O 1
ATOM 925 N N . ARG A 1 115 ? 103.546 134.002 146.460 1.00 61.72 115 ARG A N 1
ATOM 926 C CA . ARG A 1 115 ? 103.849 135.108 147.321 1.00 69.49 115 ARG A CA 1
ATOM 927 C C . ARG A 1 115 ? 102.701 136.077 147.405 1.00 67.26 115 ARG A C 1
ATOM 928 O O . ARG A 1 115 ? 102.216 136.399 148.505 1.00 66.58 115 ARG A O 1
ATOM 944 N N . LEU A 1 117 ? 99.614 135.843 146.696 1.00 57.68 117 LEU A N 1
ATOM 945 C CA . LEU A 1 117 ? 98.501 135.183 147.343 1.00 59.47 117 LEU A CA 1
ATOM 946 C C . LEU A 1 117 ? 98.716 135.028 148.855 1.00 59.95 117 LEU A C 1
ATOM 947 O O . LEU A 1 117 ? 97.796 135.204 149.615 1.00 56.52 117 LEU A O 1
ATOM 952 N N . ASN A 1 118 ? 99.923 134.634 149.246 1.00 61.64 118 ASN A N 1
ATOM 953 C CA . ASN A 1 118 ? 100.356 134.608 150.656 1.00 62.54 118 ASN A CA 1
ATOM 954 C C . ASN A 1 118 ? 100.119 135.994 151.346 1.00 63.66 118 ASN A C 1
ATOM 955 O O . ASN A 1 118 ? 99.575 136.037 152.418 1.00 62.57 118 ASN A O 1
ATOM 960 N N . GLU A 1 119 ? 100.462 137.104 150.690 1.00 65.28 119 GLU A N 1
ATOM 961 C CA . GLU A 1 119 ? 100.147 138.462 151.183 1.00 68.27 119 GLU A CA 1
ATOM 962 C C . GLU A 1 119 ? 98.671 138.792 151.355 1.00 69.00 119 GLU A C 1
ATOM 963 O O . GLU A 1 119 ? 98.308 139.553 152.256 1.00 73.02 119 GLU A O 1
ATOM 969 N N . LEU A 1 120 ? 97.827 138.259 150.460 1.00 73.79 120 LEU A N 1
ATOM 970 C CA . LEU A 1 120 ? 96.358 138.373 150.555 1.00 70.61 120 LEU A CA 1
ATOM 971 C C . LEU A 1 120 ? 95.710 137.384 151.523 1.00 70.78 120 LEU A C 1
ATOM 972 O O . LEU A 1 120 ? 94.494 137.307 151.574 1.00 68.78 120 LEU A O 1
ATOM 977 N N . LYS A 1 121 ? 96.539 136.642 152.273 1.00 73.13 121 LYS A N 1
ATOM 978 C CA . LYS A 1 121 ? 96.164 135.776 153.417 1.00 74.21 121 LYS A CA 1
ATOM 979 C C . LYS A 1 121 ? 95.668 134.390 153.001 1.00 69.23 121 LYS A C 1
ATOM 980 O O . LYS A 1 121 ? 94.842 133.784 153.685 1.00 70.23 121 LYS A O 1
ATOM 986 N N . PHE A 1 122 ? 96.216 133.892 151.896 1.00 62.85 122 PHE A N 1
ATOM 987 C CA . PHE A 1 122 ? 96.034 132.526 151.461 1.00 60.53 122 PHE A CA 1
ATOM 988 C C . PHE A 1 122 ? 97.205 131.599 151.805 1.00 58.97 122 PHE A C 1
ATOM 989 O O . PHE A 1 122 ? 98.367 131.892 151.474 1.00 58.04 122 PHE A O 1
ATOM 997 N N . ASN A 1 123 ? 96.894 130.439 152.378 1.00 56.69 123 ASN A N 1
ATOM 998 C CA . ASN A 1 123 ? 97.848 129.339 152.362 1.00 56.39 123 ASN A CA 1
ATOM 999 C C . ASN A 1 123 ? 97.862 128.760 150.959 1.00 55.51 123 ASN A C 1
ATOM 1000 O O . ASN A 1 123 ? 96.811 128.536 150.410 1.00 54.80 123 ASN A O 1
ATOM 1005 N N . VAL A 1 124 ? 99.036 128.527 150.368 1.00 54.97 124 VAL A N 1
ATOM 1006 C CA . VAL A 1 124 ? 99.097 127.860 149.101 1.00 52.31 124 VAL A CA 1
ATOM 1007 C C . VAL A 1 124 ? 99.766 126.513 149.252 1.00 53.45 124 VAL A C 1
ATOM 1008 O O . VAL A 1 124 ? 100.887 126.422 149.772 1.00 57.21 124 VAL A O 1
ATOM 1012 N N . PHE A 1 125 ? 99.059 125.476 148.800 1.00 51.29 125 PHE A N 1
ATOM 1013 C CA . PHE A 1 125 ? 99.578 124.142 148.638 1.00 51.71 125 PHE A CA 1
ATOM 1014 C C . PHE A 1 125 ? 99.751 123.888 147.157 1.00 51.31 125 PHE A C 1
ATOM 1015 O O . PHE A 1 125 ? 98.800 123.939 146.413 1.00 50.53 125 PHE A O 1
ATOM 1023 N N . LEU A 1 126 ? 100.951 123.562 146.729 1.00 53.13 126 LEU A N 1
ATOM 1024 C CA . LEU A 1 126 ? 101.228 123.350 145.301 1.00 53.48 126 LEU A CA 1
ATOM 1025 C C . LEU A 1 126 ? 101.456 121.859 145.140 1.00 53.18 126 LEU A C 1
ATOM 1026 O O . LEU A 1 126 ? 102.390 121.332 145.733 1.00 55.26 126 LEU A O 1
ATOM 1039 N N . GLU A 1 128 ? 102.353 118.474 143.014 1.00 53.30 128 GLU A N 1
ATOM 1040 C CA . GLU A 1 128 ? 103.021 117.856 141.861 1.00 52.12 128 GLU A CA 1
ATOM 1041 C C . GLU A 1 128 ? 102.088 116.910 141.141 1.00 53.10 128 GLU A C 1
ATOM 1042 O O . GLU A 1 128 ? 101.513 116.014 141.754 1.00 48.57 128 GLU A O 1
ATOM 1048 N N . LEU A 1 129 ? 102.054 117.002 139.811 1.00 54.00 129 LEU A N 1
ATOM 1049 C CA . LEU A 1 129 ? 101.112 116.239 138.997 1.00 53.19 129 LEU A CA 1
ATOM 1050 C C . LEU A 1 129 ? 101.783 114.907 138.725 1.00 54.03 129 LEU A C 1
ATOM 1051 O O . LEU A 1 129 ? 102.999 114.850 138.632 1.00 54.30 129 LEU A O 1
ATOM 1056 N N . PRO A 1 130 ? 100.997 113.821 138.585 1.00 54.67 130 PRO A N 1
ATOM 1057 C CA . PRO A 1 130 ? 101.619 112.552 138.240 1.00 55.71 130 PRO A CA 1
ATOM 1058 C C . PRO A 1 130 ? 102.663 112.629 137.069 1.00 56.56 130 PRO A C 1
ATOM 1059 O O . PRO A 1 130 ? 102.499 113.425 136.105 1.00 54.19 130 PRO A O 1
ATOM 1063 N N . PHE A 1 131 ? 103.713 111.807 137.194 1.00 55.26 131 PHE A N 1
ATOM 1064 C CA . PHE A 1 131 ? 104.834 111.733 136.257 1.00 55.68 131 PHE A CA 1
ATOM 1065 C C . PHE A 1 131 ? 105.670 112.989 136.126 1.00 56.18 131 PHE A C 1
ATOM 1066 O O . PHE A 1 131 ? 106.546 112.997 135.270 1.00 58.07 131 PHE A O 1
ATOM 1074 N N . HIS A 1 132 ? 105.419 114.022 136.952 1.00 55.79 132 HIS A N 1
ATOM 1075 C CA . HIS A 1 132 ? 106.175 115.317 136.919 1.00 56.36 132 HIS A CA 1
ATOM 1076 C C . HIS A 1 132 ? 107.060 115.504 138.156 1.00 58.44 132 HIS A C 1
ATOM 1077 O O . HIS A 1 132 ? 106.715 114.992 139.225 1.00 57.48 132 HIS A O 1
ATOM 1084 N N . PHE A 1 133 ? 108.130 116.296 138.057 1.00 58.30 133 PHE A N 1
ATOM 1085 C CA . PHE A 1 133 ? 108.966 116.598 139.254 1.00 60.63 133 PHE A CA 1
ATOM 1086 C C . PHE A 1 133 ? 109.426 115.318 139.964 1.00 61.36 133 PHE A C 1
ATOM 1087 O O . PHE A 1 133 ? 109.881 114.395 139.307 1.00 62.06 133 PHE A O 1
ATOM 1095 N N . ASN A 1 134 ? 109.288 115.242 141.286 1.00 63.57 134 ASN A N 1
ATOM 1096 C CA . ASN A 1 134 ? 109.712 114.064 142.050 1.00 65.52 134 ASN A CA 1
ATOM 1097 C C . ASN A 1 134 ? 108.876 112.842 141.736 1.00 65.29 134 ASN A C 1
ATOM 1098 O O . ASN A 1 134 ? 109.278 111.731 142.117 1.00 62.51 134 ASN A O 1
ATOM 1103 N N . ARG A 1 135 ? 107.701 113.049 141.098 1.00 63.44 135 ARG A N 1
ATOM 1104 C CA . ARG A 1 135 ? 106.853 111.925 140.606 1.00 62.43 135 ARG A CA 1
ATOM 1105 C C . ARG A 1 135 ? 107.288 111.305 139.271 1.00 63.02 135 ARG A C 1
ATOM 1106 O O . ARG A 1 135 ? 106.643 110.354 138.801 1.00 62.87 135 ARG A O 1
ATOM 1114 N N . LYS A 1 136 ? 108.386 111.799 138.688 1.00 63.50 136 LYS A N 1
ATOM 1115 C CA . LYS A 1 136 ? 108.877 111.290 137.408 1.00 63.79 136 LYS A CA 1
ATOM 1116 C C . LYS A 1 136 ? 109.628 109.960 137.548 1.00 67.68 136 LYS A C 1
ATOM 1117 O O . LYS A 1 136 ? 110.532 109.848 138.397 1.00 67.89 136 LYS A O 1
ATOM 1123 N N . PRO A 1 137 ? 109.295 108.960 136.691 1.00 70.33 137 PRO A N 1
ATOM 1124 C CA . PRO A 1 137 ? 109.972 107.672 136.764 1.00 70.35 137 PRO A CA 1
ATOM 1125 C C . PRO A 1 137 ? 111.367 107.804 136.269 1.00 72.97 137 PRO A C 1
ATOM 1126 O O . PRO A 1 137 ? 111.583 108.540 135.304 1.00 73.83 137 PRO A O 1
ATOM 1130 N N . ALA A 1 138 ? 112.296 107.068 136.872 1.00 73.04 138 ALA A N 1
ATOM 1131 C CA . ALA A 1 138 ? 113.704 107.291 136.614 1.00 73.80 138 ALA A CA 1
ATOM 1132 C C . ALA A 1 138 ? 114.091 107.004 135.162 1.00 74.02 138 ALA A C 1
ATOM 1133 O O . ALA A 1 138 ? 115.049 107.584 134.674 1.00 70.97 138 ALA A O 1
ATOM 1135 N N . GLU A 1 139 ? 113.346 106.138 134.474 1.00 75.91 139 GLU A N 1
ATOM 1136 C CA . GLU A 1 139 ? 113.612 105.877 133.046 1.00 80.92 139 GLU A CA 1
ATOM 1137 C C . GLU A 1 1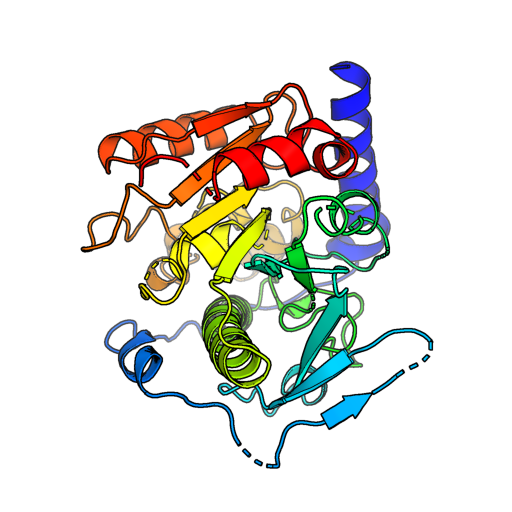39 ? 113.092 106.983 132.102 1.00 74.94 139 GLU A C 1
ATOM 1138 O O . GLU A 1 139 ? 113.424 106.974 130.931 1.00 73.19 139 GLU A O 1
ATOM 1144 N N . SER A 1 140 ? 112.276 107.907 132.615 1.00 71.66 140 SER A N 1
ATOM 1145 C CA . SER A 1 140 ? 111.696 109.009 131.825 1.00 68.84 140 SER A CA 1
ATOM 1146 C C . SER A 1 140 ? 112.684 110.154 131.574 1.00 68.21 140 SER A C 1
ATOM 1147 O O . SER A 1 140 ? 113.287 110.686 132.495 1.00 66.38 140 SER A O 1
ATOM 1150 N N . PHE A 1 141 ? 112.782 110.575 130.320 1.00 67.22 141 PHE A N 1
ATOM 1151 C CA . PHE A 1 141 ? 113.698 111.637 129.951 1.00 69.44 141 PHE A CA 1
ATOM 1152 C C . PHE A 1 141 ? 113.405 113.004 130.590 1.00 67.08 141 PHE A C 1
ATOM 1153 O O . PHE A 1 141 ? 114.334 113.767 130.802 1.00 68.14 141 PHE A O 1
ATOM 1161 N N . PHE A 1 142 ? 112.130 113.327 130.863 1.00 64.17 142 PHE A N 1
ATOM 1162 C CA . PHE A 1 142 ? 111.763 114.640 131.425 1.00 59.94 142 PHE A CA 1
ATOM 1163 C C . PHE A 1 142 ? 110.465 114.636 132.175 1.00 57.53 142 PHE A C 1
ATOM 1164 O O . PHE A 1 142 ? 109.593 113.786 131.982 1.00 58.22 142 PHE A O 1
ATOM 1172 N N . SER A 1 143 ? 110.372 115.609 133.063 1.00 55.82 143 SER A N 1
ATOM 1173 C CA . SER A 1 143 ? 109.170 115.852 133.832 1.00 55.98 143 SER A CA 1
ATOM 1174 C C . SER A 1 143 ? 107.911 115.925 132.923 1.00 57.55 143 SER A C 1
ATOM 1175 O O . SER A 1 143 ? 107.868 116.697 131.966 1.00 56.67 143 SER A O 1
ATOM 1178 N N . GLY A 1 144 ? 106.929 115.076 133.215 1.00 58.21 144 GLY A N 1
ATOM 1179 C CA . GLY A 1 144 ? 105.674 115.059 132.485 1.00 58.63 144 GLY A CA 1
ATOM 1180 C C . GLY A 1 144 ? 105.577 114.184 131.241 1.00 58.20 144 GLY A C 1
ATOM 1181 O O . GLY A 1 144 ? 104.490 113.961 130.765 1.00 59.87 144 GLY A O 1
ATOM 1182 N N . GLU A 1 145 ? 106.689 113.670 130.733 1.00 60.05 145 GLU A N 1
ATOM 1183 C CA . GLU A 1 145 ? 106.721 112.864 129.502 1.00 59.79 145 GLU A CA 1
ATOM 1184 C C . GLU A 1 145 ? 105.642 111.804 129.441 1.00 60.55 145 GLU A C 1
ATOM 1185 O O . GLU A 1 145 ? 104.946 111.692 128.437 1.00 59.61 145 GLU A O 1
ATOM 1191 N N . TYR A 1 146 ? 105.483 111.069 130.539 1.00 61.95 146 TYR A N 1
ATOM 1192 C CA . TYR A 1 146 ? 104.580 109.916 130.605 1.00 63.36 146 TYR A CA 1
ATOM 1193 C C . TYR A 1 146 ? 103.111 110.274 130.776 1.00 61.81 146 TYR A C 1
ATOM 1194 O O . TYR A 1 146 ? 102.222 109.454 130.490 1.00 64.22 146 TYR A O 1
ATOM 1203 N N . PHE A 1 147 ? 102.862 111.521 131.169 1.00 60.75 147 PHE A N 1
ATOM 1204 C CA . PHE A 1 147 ? 101.510 112.069 131.261 1.00 57.25 147 PHE A CA 1
ATOM 1205 C C . PHE A 1 147 ? 100.793 112.213 129.936 1.00 55.56 147 PHE A C 1
ATOM 1206 O O . PHE A 1 147 ? 99.685 111.769 129.835 1.00 57.57 147 PHE A O 1
ATOM 1214 N N . ILE A 1 148 ? 101.355 112.920 128.968 1.00 55.76 148 ILE A N 1
ATOM 1215 C CA . ILE A 1 148 ? 100.810 112.915 127.601 1.00 55.48 148 ILE A CA 1
ATOM 1216 C C . ILE A 1 148 ? 101.900 112.467 126.610 1.00 57.04 148 ILE A C 1
ATOM 1217 O O . ILE A 1 148 ? 102.821 113.238 126.282 1.00 61.26 148 ILE A O 1
ATOM 1222 N N . SER A 1 149 ? 101.755 111.232 126.137 1.00 54.51 149 SER A N 1
ATOM 1223 C CA . SER A 1 149 ? 102.628 110.582 125.193 1.00 54.37 149 SER A CA 1
ATOM 1224 C C . SER A 1 149 ? 101.686 109.683 124.400 1.00 58.21 149 SER A C 1
ATOM 1225 O O . SER A 1 149 ? 100.518 109.539 124.781 1.00 55.94 149 SER A O 1
ATOM 1228 N N . ALA A 1 150 ? 102.199 109.015 123.359 1.00 61.60 150 ALA A N 1
ATOM 1229 C CA . ALA A 1 150 ? 101.391 108.071 122.576 1.00 62.19 150 ALA A CA 1
ATOM 1230 C C . ALA A 1 150 ? 100.894 106.862 123.352 1.00 63.19 150 ALA A C 1
ATOM 1231 O O . ALA A 1 150 ? 100.039 106.147 122.852 1.00 62.58 150 ALA A O 1
ATOM 1233 N N . ASP A 1 151 ? 101.418 106.643 124.563 1.00 65.15 151 ASP A N 1
ATOM 1234 C CA . ASP A 1 151 ? 100.831 105.707 125.517 1.00 66.15 151 ASP A CA 1
ATOM 1235 C C . ASP A 1 151 ? 99.556 106.312 126.129 1.00 67.23 151 ASP A C 1
ATOM 1236 O O . ASP A 1 151 ? 99.528 106.866 127.273 1.00 64.67 151 ASP A O 1
ATOM 1241 N N . LEU A 1 152 ? 98.496 106.185 125.335 1.00 68.20 152 LEU A N 1
ATOM 1242 C CA . LEU A 1 152 ? 97.236 106.864 125.596 1.00 65.40 152 LEU A CA 1
ATOM 1243 C C . LEU A 1 152 ? 96.526 106.359 126.831 1.00 64.06 152 LEU A C 1
ATOM 1244 O O . LEU A 1 152 ? 95.900 107.139 127.528 1.00 61.32 152 LEU A O 1
ATOM 1249 N N . LEU A 1 153 ? 96.627 105.066 127.111 1.00 66.80 153 LEU A N 1
ATOM 1250 C CA . LEU A 1 153 ? 95.979 104.518 128.303 1.00 66.01 153 LEU A CA 1
ATOM 1251 C C . LEU A 1 153 ? 96.685 105.081 129.515 1.00 61.44 153 LEU A C 1
ATOM 1252 O O . LEU A 1 153 ? 96.037 105.475 130.460 1.00 58.23 153 LEU A O 1
ATOM 1257 N N . ARG A 1 154 ? 98.009 105.179 129.443 1.00 60.63 154 ARG A N 1
ATOM 1258 C CA . ARG A 1 154 ? 98.806 105.769 130.506 1.00 60.29 154 ARG A CA 1
ATOM 1259 C C . ARG A 1 154 ? 98.459 107.244 130.711 1.00 61.51 154 ARG A C 1
ATOM 1260 O O . ARG A 1 154 ? 98.391 107.724 131.854 1.00 65.33 154 ARG A O 1
ATOM 1268 N N . ALA A 1 155 ? 98.226 107.959 129.609 1.00 60.70 155 ALA A N 1
ATOM 1269 C CA . ALA A 1 155 ? 97.833 109.363 129.672 1.00 56.70 155 ALA A CA 1
ATOM 1270 C C . ALA A 1 155 ? 96.463 109.537 130.294 1.00 57.19 155 ALA A C 1
ATOM 1271 O O . ALA A 1 155 ? 96.265 110.363 131.194 1.00 57.28 155 ALA A O 1
ATOM 1273 N N . ARG A 1 156 ? 95.516 108.758 129.791 1.00 56.71 156 ARG A N 1
ATOM 1274 C CA . ARG A 1 156 ? 94.189 108.691 130.368 1.00 57.23 156 ARG A CA 1
ATOM 1275 C C . ARG A 1 156 ? 94.246 108.392 131.891 1.00 56.28 156 ARG A C 1
ATOM 1276 O O . ARG A 1 156 ? 93.569 109.077 132.692 1.00 53.79 156 ARG A O 1
ATOM 1284 N N . ASN A 1 157 ? 95.033 107.389 132.283 1.00 55.92 157 ASN A N 1
ATOM 1285 C CA . ASN A 1 157 ? 95.120 106.995 133.718 1.00 55.18 157 ASN A CA 1
ATOM 1286 C C . ASN A 1 157 ? 95.815 108.070 134.545 1.00 54.57 157 ASN A C 1
ATOM 1287 O O . ASN A 1 157 ? 95.438 108.327 135.668 1.00 53.76 157 ASN A O 1
ATOM 1292 N N . ALA A 1 158 ? 96.767 108.776 133.956 1.00 55.15 158 ALA A N 1
ATOM 1293 C CA . ALA A 1 158 ? 97.407 109.879 134.673 1.00 54.18 158 ALA A CA 1
ATOM 1294 C C . ALA A 1 158 ? 96.458 111.034 134.941 1.00 54.06 158 ALA A C 1
ATOM 1295 O O . ALA A 1 158 ? 96.514 111.664 135.990 1.00 55.82 158 ALA A O 1
ATOM 1297 N N . PHE A 1 159 ? 95.612 111.352 133.973 1.00 53.27 159 PHE A N 1
ATOM 1298 C CA . PHE A 1 159 ? 94.617 112.394 134.183 1.00 51.20 159 PHE A CA 1
ATOM 1299 C C . PHE A 1 159 ? 93.652 111.961 135.299 1.00 50.87 159 PHE A C 1
ATOM 1300 O O . PHE A 1 159 ? 93.344 112.736 136.186 1.00 51.27 159 PHE A O 1
ATOM 1308 N N . ILE A 1 160 ? 93.194 110.719 135.240 1.00 52.76 160 ILE A N 1
ATOM 1309 C CA . ILE A 1 160 ? 92.308 110.153 136.255 1.00 54.15 160 ILE A CA 1
ATOM 1310 C C . ILE A 1 160 ? 92.951 110.204 137.668 1.00 55.44 160 ILE A C 1
ATOM 1311 O O . ILE A 1 160 ? 92.332 110.599 138.649 1.00 53.91 160 ILE A O 1
ATOM 1316 N N . GLN A 1 161 ? 94.223 109.841 137.728 1.00 58.03 161 GLN A N 1
ATOM 1317 C CA . GLN A 1 161 ? 94.987 109.849 138.942 1.00 57.97 161 GLN A CA 1
ATOM 1318 C C . GLN A 1 161 ? 95.046 111.221 139.567 1.00 56.30 161 GLN A C 1
ATOM 1319 O O . GLN A 1 161 ? 94.920 111.365 140.785 1.00 58.76 161 GLN A O 1
ATOM 1325 N N . SER A 1 162 ? 95.251 112.223 138.727 1.00 54.64 162 SER A N 1
ATOM 1326 C CA . SER A 1 162 ? 95.349 113.627 139.163 1.00 53.74 162 SER A CA 1
ATOM 1327 C C . SER A 1 162 ? 94.119 114.013 139.922 1.00 53.38 162 SER A C 1
ATOM 1328 O O . SER A 1 162 ? 94.168 114.786 140.887 1.00 54.37 162 SER A O 1
ATOM 1331 N N . ILE A 1 163 ? 93.000 113.481 139.461 1.00 50.72 163 ILE A N 1
ATOM 1332 C CA . ILE A 1 163 ? 91.754 113.781 140.091 1.00 50.40 163 ILE A CA 1
ATOM 1333 C C . ILE A 1 163 ? 91.660 113.143 141.429 1.00 50.29 163 ILE A C 1
ATOM 1334 O O . ILE A 1 163 ? 91.165 113.769 142.337 1.00 50.09 163 ILE A O 1
ATOM 1339 N N . TYR A 1 164 ? 92.145 111.914 141.564 1.00 52.02 164 TYR A N 1
ATOM 1340 C CA . TYR A 1 164 ? 92.148 111.265 142.856 1.00 53.09 164 TYR A CA 1
ATOM 1341 C C . TYR A 1 164 ? 93.157 111.955 143.783 1.00 55.55 164 TYR A C 1
ATOM 1342 O O . TYR A 1 164 ? 92.913 112.058 144.983 1.00 55.67 164 TYR A O 1
ATOM 1351 N N . ASP A 1 165 ? 94.228 112.516 143.207 1.00 54.36 165 ASP A N 1
ATOM 1352 C CA . ASP A 1 165 ? 95.223 113.234 143.991 1.00 54.81 165 ASP A CA 1
ATOM 1353 C C . ASP A 1 165 ? 94.738 114.580 144.537 1.00 55.51 165 ASP A C 1
ATOM 1354 O O . ASP A 1 165 ? 95.090 114.995 145.664 1.00 59.00 165 ASP A O 1
ATOM 1359 N N . ILE A 1 166 ? 93.873 115.238 143.775 1.00 51.92 166 ILE A N 1
ATOM 1360 C CA . ILE A 1 166 ? 93.226 116.422 144.279 1.00 50.05 166 ILE A CA 1
ATOM 1361 C C . ILE A 1 166 ? 92.460 116.045 145.546 1.00 51.16 166 ILE A C 1
ATOM 1362 O O . ILE A 1 166 ? 92.566 116.721 146.549 1.00 52.62 166 ILE A O 1
ATOM 1367 N N . GLU A 1 167 ? 91.689 114.977 145.465 1.00 50.59 167 GLU A N 1
ATOM 1368 C CA . GLU A 1 167 ? 90.881 114.494 146.579 1.00 54.61 167 GLU A CA 1
ATOM 1369 C C . GLU A 1 167 ? 91.727 114.218 147.823 1.00 55.55 167 GLU A C 1
ATOM 1370 O O . GLU A 1 167 ? 91.432 114.694 148.910 1.00 55.06 167 GLU A O 1
ATOM 1376 N N . ALA A 1 168 ? 92.795 113.465 147.616 1.00 56.70 168 ALA A N 1
ATOM 1377 C CA . ALA A 1 168 ? 93.752 113.186 148.655 1.00 59.45 168 ALA A CA 1
ATOM 1378 C C . ALA A 1 168 ? 94.298 114.487 149.247 1.00 59.21 168 ALA A C 1
ATOM 1379 O O . ALA A 1 168 ? 94.405 114.627 150.469 1.00 60.47 168 ALA A O 1
ATOM 1381 N N . SER A 1 169 ? 94.647 115.428 148.376 1.00 56.72 169 SER A N 1
ATOM 1382 C CA . SER A 1 169 ? 95.263 116.658 148.836 1.00 55.25 169 SER A CA 1
ATOM 1383 C C . SER A 1 169 ? 94.244 117.462 149.626 1.00 55.20 169 SER A C 1
ATOM 1384 O O . SER A 1 169 ? 94.566 118.085 150.633 1.00 57.50 169 SER A O 1
ATOM 1387 N N . ARG A 1 170 ? 93.005 117.412 149.180 1.00 54.59 170 ARG A N 1
ATOM 1388 C CA . ARG A 1 170 ? 91.939 118.156 149.799 1.00 56.55 170 ARG A CA 1
ATOM 1389 C C . ARG A 1 170 ? 91.642 117.628 151.193 1.00 59.53 170 ARG A C 1
ATOM 1390 O O . ARG A 1 170 ? 91.498 118.401 152.138 1.00 57.49 170 ARG A O 1
ATOM 1398 N N . ASN A 1 171 ? 91.474 116.311 151.265 1.00 62.61 171 ASN A N 1
ATOM 1399 C CA . ASN A 1 171 ? 91.238 115.613 152.501 1.00 67.14 171 ASN A CA 1
ATOM 1400 C C . ASN A 1 171 ? 92.398 115.946 153.478 1.00 69.35 171 ASN A C 1
ATOM 1401 O O . ASN A 1 171 ? 92.166 116.305 154.653 1.00 68.04 171 ASN A O 1
ATOM 1406 N N . LEU A 1 172 ? 93.631 115.897 152.972 1.00 68.01 172 LEU A N 1
ATOM 1407 C CA . LEU A 1 172 ? 94.793 116.207 153.809 1.00 69.66 172 LEU A CA 1
ATOM 1408 C C . LEU A 1 172 ? 94.630 117.603 154.387 1.00 70.15 172 LEU A C 1
ATOM 1409 O O . LEU A 1 172 ? 94.576 117.763 155.624 1.00 72.25 172 LEU A O 1
ATOM 1414 N N . ILE A 1 173 ? 94.491 118.580 153.480 1.00 65.39 173 ILE A N 1
ATOM 1415 C CA . ILE A 1 173 ? 94.350 119.983 153.847 1.00 64.00 173 ILE A CA 1
ATOM 1416 C C . ILE A 1 173 ? 93.257 120.191 154.910 1.00 65.69 173 ILE A C 1
ATOM 1417 O O . ILE A 1 173 ? 93.433 121.000 155.819 1.00 64.15 173 ILE A O 1
ATOM 1422 N N . GLY A 1 174 ? 92.155 119.446 154.801 1.00 66.65 174 GLY A N 1
ATOM 1423 C CA . GLY A 1 174 ? 91.053 119.523 155.758 1.00 69.23 174 GLY A CA 1
ATOM 1424 C C . GLY A 1 174 ? 91.467 119.158 157.173 1.00 72.11 174 GLY A C 1
ATOM 1425 O O . GLY A 1 174 ? 90.857 119.621 158.118 1.00 70.11 174 GLY A O 1
ATOM 1426 N N . ASN A 1 175 ? 92.499 118.314 157.290 1.00 74.90 175 ASN A N 1
ATOM 1427 C CA . ASN A 1 175 ? 93.087 117.922 158.574 1.00 78.21 175 ASN A CA 1
ATOM 1428 C C . ASN A 1 175 ? 94.118 118.873 159.146 1.00 76.87 175 ASN A C 1
ATOM 1429 O O . ASN A 1 175 ? 94.334 118.870 160.352 1.00 80.22 175 ASN A O 1
ATOM 1434 N N . ILE A 1 176 ? 94.727 119.694 158.302 1.00 72.87 176 ILE A N 1
ATOM 1435 C CA . ILE A 1 176 ? 95.692 120.707 158.755 1.00 72.82 176 ILE A CA 1
ATOM 1436 C C . ILE A 1 176 ? 94.990 121.892 159.415 1.00 73.02 176 ILE A C 1
ATOM 1437 O O . ILE A 1 176 ? 95.457 122.422 160.429 1.00 77.59 176 ILE A O 1
ATOM 1442 N N . ASN A 1 177 ? 93.877 122.303 158.835 1.00 70.01 177 ASN A N 1
ATOM 1443 C CA . ASN A 1 177 ? 93.097 123.383 159.376 1.00 70.16 177 ASN A CA 1
ATOM 1444 C C . ASN A 1 177 ? 91.685 123.259 158.861 1.00 68.66 177 ASN A C 1
ATOM 1445 O O . ASN A 1 177 ? 91.397 122.437 157.993 1.00 65.23 177 ASN A O 1
ATOM 1450 N N . THR A 1 178 ? 90.821 124.090 159.412 1.00 69.75 178 THR A N 1
ATOM 1451 C CA . THR A 1 178 ? 89.416 124.082 159.095 1.00 69.51 178 THR A CA 1
ATOM 1452 C C . THR A 1 178 ? 89.068 125.250 158.185 1.00 65.83 178 THR A C 1
ATOM 1453 O O . THR A 1 178 ? 87.917 125.506 157.950 1.00 64.97 178 THR A O 1
ATOM 1457 N N . LEU A 1 179 ? 90.050 125.982 157.688 1.00 65.62 179 LEU A N 1
ATOM 1458 C CA . LEU A 1 179 ? 89.763 127.063 156.743 1.00 66.79 179 LEU A CA 1
ATOM 1459 C C . LEU A 1 179 ? 89.101 126.532 155.440 1.00 63.37 179 LEU A C 1
ATOM 1460 O O . LEU A 1 179 ? 89.237 125.364 155.098 1.00 63.33 179 LEU A O 1
ATOM 1465 N N . PRO A 1 180 ? 88.344 127.380 154.755 1.00 62.47 180 PRO A N 1
ATOM 1466 C CA . PRO A 1 180 ? 87.858 127.005 153.421 1.00 62.72 180 PRO A CA 1
ATOM 1467 C C . PRO A 1 180 ? 88.958 126.889 152.393 1.00 60.24 180 PRO A C 1
ATOM 1468 O O . PRO A 1 180 ? 90.024 127.459 152.580 1.00 60.62 180 PRO A O 1
ATOM 1472 N N . CYS A 1 181 ? 88.641 126.199 151.300 1.00 59.16 181 CYS A N 1
ATOM 1473 C CA . CYS A 1 181 ? 89.591 125.871 150.240 1.00 59.50 181 CYS A CA 1
ATOM 1474 C C . CYS A 1 181 ? 89.149 126.260 148.841 1.00 56.59 181 CYS A C 1
ATOM 1475 O O . CYS A 1 181 ? 88.023 126.070 148.459 1.00 57.75 181 CYS A O 1
ATOM 1478 N N . LEU A 1 182 ? 90.080 126.768 148.065 1.00 56.43 182 LEU A N 1
ATOM 1479 C CA . LEU A 1 182 ? 89.865 127.062 146.664 1.00 57.56 182 LEU A CA 1
ATOM 1480 C C . LEU A 1 182 ? 90.749 126.135 145.852 1.00 54.58 182 LEU A C 1
ATOM 1481 O O . LEU A 1 182 ? 91.881 125.879 146.221 1.00 56.82 182 LEU A O 1
ATOM 1486 N N . LEU A 1 183 ? 90.236 125.646 144.741 1.00 52.43 183 LEU A N 1
ATOM 1487 C CA . LEU A 1 183 ? 91.046 124.912 143.783 1.00 50.60 183 LEU A CA 1
ATOM 1488 C C . LEU A 1 183 ? 91.469 125.850 142.664 1.00 49.09 183 LEU A C 1
ATOM 1489 O O . LEU A 1 183 ? 90.630 126.479 142.033 1.00 49.11 183 LEU A O 1
ATOM 1494 N N . VAL A 1 184 ? 92.768 125.917 142.400 1.00 48.50 184 VAL A N 1
ATOM 1495 C CA . VAL A 1 184 ? 93.294 126.756 141.345 1.00 47.99 184 VAL A CA 1
ATOM 1496 C C . VAL A 1 184 ? 94.154 125.927 140.385 1.00 47.05 184 VAL A C 1
ATOM 1497 O O . VAL A 1 184 ? 95.103 125.235 140.814 1.00 44.54 184 VAL A O 1
ATOM 1501 N N . GLY A 1 185 ? 93.822 126.025 139.097 1.00 43.96 185 GLY A N 1
ATOM 1502 C CA . GLY A 1 185 ? 94.452 125.214 138.096 1.00 44.43 185 GLY A CA 1
ATOM 1503 C C . GLY A 1 185 ? 95.033 126.075 136.986 1.00 45.13 185 GLY A C 1
ATOM 1504 O O . GLY A 1 185 ? 94.336 126.891 136.399 1.00 46.51 185 GLY A O 1
ATOM 1505 N N . PHE A 1 186 ? 96.317 125.912 136.722 1.00 43.69 186 PHE A N 1
ATOM 1506 C CA . PHE A 1 186 ? 96.930 126.575 135.616 1.00 45.33 186 PHE A CA 1
ATOM 1507 C C . PHE A 1 186 ? 97.117 125.601 134.436 1.00 46.42 186 PHE A C 1
ATOM 1508 O O . PHE A 1 186 ? 97.655 124.507 134.618 1.00 44.56 186 PHE A O 1
ATOM 1516 N N . SER A 1 187 ? 96.681 126.040 133.244 1.00 47.69 187 SER A N 1
ATOM 1517 C CA . SER A 1 187 ? 96.877 125.316 131.994 1.00 46.65 187 SER A CA 1
ATOM 1518 C C . SER A 1 187 ? 96.273 123.924 132.095 1.00 45.70 187 SER A C 1
ATOM 1519 O O . SER A 1 187 ? 95.083 123.788 132.382 1.00 47.36 187 SER A O 1
ATOM 1530 N N . GLY A 1 189 ? 96.642 121.902 134.426 1.00 45.78 189 GLY A N 1
ATOM 1531 C CA . GLY A 1 189 ? 96.126 121.808 135.793 1.00 45.45 189 GLY A CA 1
ATOM 1532 C C . GLY A 1 189 ? 94.745 122.400 135.884 1.00 45.71 189 GLY A C 1
ATOM 1533 O O . GLY A 1 189 ? 93.903 121.988 136.706 1.00 43.94 189 GLY A O 1
ATOM 1534 N N . GLY A 1 190 ? 94.518 123.416 135.056 1.00 47.33 190 GLY A N 1
ATOM 1535 C CA . GLY A 1 190 ? 93.176 124.012 134.891 1.00 47.28 190 GLY A CA 1
ATOM 1536 C C . GLY A 1 190 ? 92.112 123.062 134.336 1.00 46.34 190 GLY A C 1
ATOM 1537 O O . GLY A 1 190 ? 90.993 122.979 134.854 1.00 46.61 190 GLY A O 1
ATOM 1538 N N . CYS A 1 191 ? 92.449 122.353 133.278 1.00 45.92 191 CYS A N 1
ATOM 1539 C CA . CYS A 1 191 ? 91.526 121.398 132.686 1.00 44.57 191 CYS A CA 1
ATOM 1540 C C . CYS A 1 191 ? 91.210 120.323 133.730 1.00 46.66 191 CYS A C 1
ATOM 1541 O O . CYS A 1 191 ? 90.056 119.991 134.001 1.00 46.82 191 CYS A O 1
ATOM 1544 N N . ILE A 1 192 ? 92.243 119.801 134.353 1.00 46.69 192 ILE A N 1
ATOM 1545 C CA . ILE A 1 192 ? 92.046 118.814 135.402 1.00 47.98 192 ILE A CA 1
ATOM 1546 C C . ILE A 1 192 ? 91.131 119.343 136.491 1.00 46.03 192 ILE A C 1
ATOM 1547 O O . ILE A 1 192 ? 90.207 118.684 136.868 1.00 48.54 192 ILE A O 1
ATOM 1552 N N . SER A 1 193 ? 91.389 120.537 136.974 1.00 45.95 193 SER A N 1
ATOM 1553 C CA . SER A 1 193 ? 90.604 121.098 138.075 1.00 44.48 193 SER A CA 1
ATOM 1554 C C . SER A 1 193 ? 89.180 121.277 137.663 1.00 43.54 193 SER A C 1
ATOM 1555 O O . SER A 1 193 ? 88.262 121.048 138.433 1.00 43.40 193 SER A O 1
ATOM 1558 N N . PHE A 1 194 ? 88.983 121.704 136.428 1.00 44.87 194 PHE A N 1
ATOM 1559 C CA . PHE A 1 194 ? 87.625 121.851 135.901 1.00 46.00 194 PHE A CA 1
ATOM 1560 C C . PHE A 1 194 ? 86.843 120.511 136.077 1.00 47.14 194 PHE A C 1
ATOM 1561 O O . PHE A 1 194 ? 85.715 120.509 136.558 1.00 46.62 194 PHE A O 1
ATOM 1569 N N . ARG A 1 195 ? 87.479 119.389 135.742 1.00 45.71 195 ARG A N 1
ATOM 1570 C CA . ARG A 1 195 ? 86.825 118.104 135.736 1.00 49.49 195 ARG A CA 1
ATOM 1571 C C . ARG A 1 195 ? 86.515 117.707 137.162 1.00 49.87 195 ARG A C 1
ATOM 1572 O O . ARG A 1 195 ? 85.398 117.250 137.456 1.00 46.19 195 ARG A O 1
ATOM 1580 N N . TYR A 1 196 ? 87.498 117.910 138.047 1.00 49.04 196 TYR A N 1
ATOM 1581 C CA . TYR A 1 196 ? 87.304 117.637 139.460 1.00 49.42 196 TYR A CA 1
AT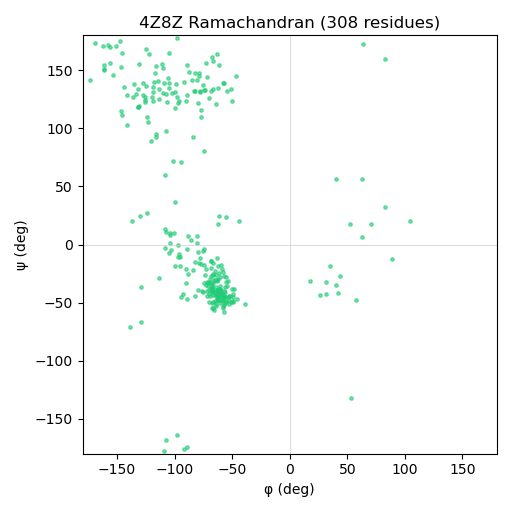OM 1582 C C . TYR A 1 196 ? 86.126 118.421 140.001 1.00 48.29 196 TYR A C 1
ATOM 1583 O O . TYR A 1 196 ? 85.308 117.874 140.745 1.00 50.09 196 TYR A O 1
ATOM 1592 N N . HIS A 1 197 ? 86.026 119.693 139.620 1.00 47.95 197 HIS A N 1
ATOM 1593 C CA . HIS A 1 197 ? 84.888 120.549 140.045 1.00 49.77 197 HIS A CA 1
ATOM 1594 C C . HIS A 1 197 ? 83.520 119.955 139.688 1.00 50.94 197 HIS A C 1
ATOM 1595 O O . HIS A 1 197 ? 82.611 119.932 140.525 1.00 53.43 197 HIS A O 1
ATOM 1610 N N . LEU A 1 199 ? 82.896 116.842 139.187 1.00 50.90 199 LEU A N 1
ATOM 1611 C CA . LEU A 1 199 ? 82.716 115.626 139.991 1.00 52.68 199 LEU A CA 1
ATOM 1612 C 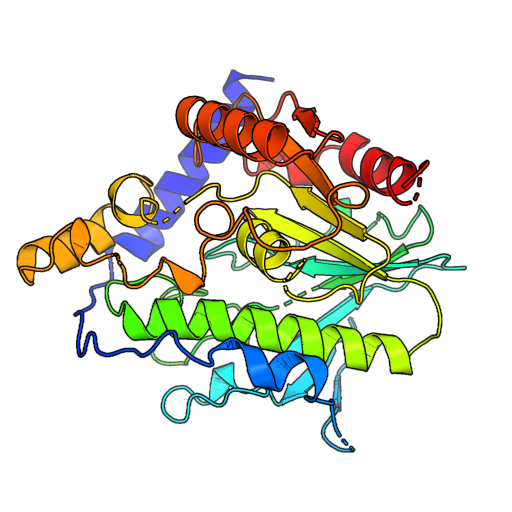C . LEU A 1 199 ? 82.436 115.827 141.449 1.00 52.90 199 LEU A C 1
ATOM 1613 O O . LEU A 1 199 ? 81.733 115.028 142.009 1.00 50.82 199 LEU A O 1
ATOM 1618 N N . ARG A 1 200 ? 82.963 116.888 142.063 1.00 56.80 200 ARG A N 1
ATOM 1619 C CA . ARG A 1 200 ? 82.983 116.983 143.555 1.00 57.52 200 ARG A CA 1
ATOM 1620 C C . ARG A 1 200 ? 82.761 118.417 144.025 1.00 58.59 200 ARG A C 1
ATOM 1621 O O . ARG A 1 200 ? 83.362 119.339 143.494 1.00 64.28 200 ARG A O 1
ATOM 1629 N N . ASP A 1 201 ? 81.916 118.607 145.022 1.00 60.54 201 ASP A N 1
ATOM 1630 C CA . ASP A 1 201 ? 81.634 119.938 145.553 1.00 63.29 201 ASP A CA 1
ATOM 1631 C C . ASP A 1 201 ? 82.299 120.041 146.939 1.00 62.22 201 ASP A C 1
ATOM 1632 O O . ASP A 1 201 ? 81.667 120.240 147.945 1.00 65.09 201 ASP A O 1
ATOM 1637 N N . SER A 1 202 ? 83.602 119.868 146.950 1.00 61.85 202 SER A N 1
ATOM 1638 C CA . SER A 1 202 ? 84.399 119.820 148.160 1.00 60.94 202 SER A CA 1
ATOM 1639 C C . SER A 1 202 ? 85.205 121.124 148.365 1.00 61.78 202 SER A C 1
ATOM 1640 O O . SER A 1 202 ? 85.811 121.286 149.426 1.00 63.78 202 SER A O 1
ATOM 1643 N N . PHE A 1 203 ? 85.206 122.035 147.378 1.00 56.15 203 PHE A N 1
ATOM 1644 C CA . PHE A 1 203 ? 85.863 123.304 147.502 1.00 56.74 203 PHE A CA 1
ATOM 1645 C C . PHE A 1 203 ? 84.860 124.437 147.589 1.00 56.76 203 PHE A C 1
ATOM 1646 O O . PHE A 1 203 ? 83.793 124.325 147.056 1.00 57.91 203 PHE A O 1
ATOM 1654 N N . LYS A 1 204 ? 85.205 125.541 148.251 1.00 58.16 204 LYS A N 1
ATOM 1655 C CA . LYS A 1 204 ? 84.365 126.728 148.194 1.00 59.32 204 LYS A CA 1
ATOM 1656 C C . LYS A 1 204 ? 84.171 127.178 146.728 1.00 58.18 204 LYS A C 1
ATOM 1657 O O . LYS A 1 204 ? 83.087 127.596 146.328 1.00 60.22 204 LYS A O 1
ATOM 1663 N N . GLY A 1 205 ? 85.226 127.103 145.943 1.00 55.70 205 GLY A N 1
ATOM 1664 C CA . GLY A 1 205 ? 85.151 127.446 144.536 1.00 52.76 205 GLY A CA 1
ATOM 1665 C C . GLY A 1 205 ? 86.416 127.031 143.829 1.00 50.71 205 GLY A C 1
ATOM 1666 O O . GLY A 1 205 ? 87.383 126.596 144.476 1.00 49.00 205 GLY A O 1
ATOM 1667 N N . THR A 1 206 ? 86.390 127.187 142.509 1.00 50.08 206 THR A N 1
ATOM 1668 C CA . THR A 1 206 ? 87.456 126.768 141.615 1.00 48.91 206 THR A CA 1
ATOM 1669 C C . THR A 1 206 ? 87.743 127.880 140.583 1.00 49.40 206 THR A C 1
ATOM 1670 O O . THR A 1 206 ? 86.814 128.489 140.067 1.00 48.29 206 THR A O 1
ATOM 1674 N N . PHE A 1 207 ? 89.036 128.122 140.322 1.00 47.05 207 PHE A N 1
ATOM 1675 C CA . PHE A 1 207 ? 89.513 129.240 139.547 1.00 45.58 207 PHE A CA 1
ATOM 1676 C C . PHE A 1 207 ? 90.462 128.627 138.593 1.00 47.00 207 PHE A C 1
ATOM 1677 O O . PHE A 1 207 ? 91.413 127.995 139.049 1.00 47.09 207 PHE A O 1
ATOM 1685 N N . LEU A 1 208 ? 90.173 128.753 137.279 1.00 48.47 208 LEU A N 1
ATOM 1686 C CA . LEU A 1 208 ? 90.995 128.188 136.201 1.00 47.24 208 LEU A CA 1
ATOM 1687 C C . LEU A 1 208 ? 91.776 129.287 135.533 1.00 48.18 208 LEU A C 1
ATOM 1688 O O . LEU A 1 208 ? 91.222 130.351 135.258 1.00 50.52 208 LEU A O 1
ATOM 1693 N N . ILE A 1 209 ? 93.041 129.018 135.214 1.00 46.77 209 ILE A N 1
ATOM 1694 C CA . ILE A 1 209 ? 93.955 130.041 134.708 1.00 45.99 209 ILE A CA 1
ATOM 1695 C C . ILE A 1 209 ? 94.517 129.568 133.365 1.00 42.91 209 ILE A C 1
ATOM 1696 O O . ILE A 1 209 ? 95.335 128.640 133.307 1.00 40.89 209 ILE A O 1
ATOM 1701 N N . ASN A 1 210 ? 94.090 130.230 132.288 1.00 43.39 210 ASN A N 1
ATOM 1702 C CA . ASN A 1 210 ? 94.420 129.817 130.914 1.00 39.83 210 ASN A CA 1
ATOM 1703 C C . ASN A 1 210 ? 94.360 128.337 130.769 1.00 38.93 210 ASN A C 1
ATOM 1704 O O . ASN A 1 210 ? 95.340 127.728 130.459 1.00 38.02 210 ASN A O 1
ATOM 1709 N N . PRO A 1 211 ? 93.220 127.734 131.083 1.00 40.42 211 PRO A N 1
ATOM 1710 C CA . PRO A 1 211 ? 93.190 126.295 131.006 1.00 42.25 211 PRO A CA 1
ATOM 1711 C C . PRO A 1 211 ? 93.320 125.733 129.604 1.00 43.57 211 PRO A C 1
ATOM 1712 O O . PRO A 1 211 ? 93.020 126.398 128.632 1.00 45.87 211 PRO A O 1
ATOM 1716 N N . VAL A 1 212 ? 93.753 124.492 129.538 1.00 43.88 212 VAL A N 1
ATOM 1717 C CA . VAL A 1 212 ? 93.561 123.652 128.371 1.00 45.93 212 VAL A CA 1
ATOM 1718 C C . VAL A 1 212 ? 92.061 123.474 128.184 1.00 44.87 212 VAL A C 1
ATOM 1719 O O . VAL A 1 212 ? 91.355 123.199 129.144 1.00 47.77 212 VAL A O 1
ATOM 1723 N N . THR A 1 213 ? 91.582 123.609 126.958 1.00 45.21 213 THR A N 1
ATOM 1724 C CA . THR A 1 213 ? 90.127 123.680 126.653 1.00 45.64 213 THR A CA 1
ATOM 1725 C C . THR A 1 213 ? 89.462 122.429 126.164 1.00 47.24 213 THR A C 1
ATOM 1726 O O . THR A 1 213 ? 88.256 122.351 126.231 1.00 48.45 213 THR A O 1
ATOM 1730 N N . ASP A 1 214 ? 90.221 121.452 125.666 1.00 51.74 214 ASP A N 1
ATOM 1731 C CA . ASP A 1 214 ? 89.634 120.287 125.004 1.00 54.25 214 ASP A CA 1
ATOM 1732 C C . ASP A 1 214 ? 90.656 119.138 124.930 1.00 54.31 214 ASP A C 1
ATOM 1733 O O . ASP A 1 214 ? 91.599 119.204 124.161 1.00 58.64 214 ASP A O 1
ATOM 1746 N N . LEU A 1 216 ? 89.904 116.076 123.956 1.00 56.46 216 LEU A N 1
ATOM 1747 C CA . LEU A 1 216 ? 89.630 115.248 122.761 1.00 57.12 216 LEU A CA 1
ATOM 1748 C C . LEU A 1 216 ? 90.574 115.579 121.631 1.00 56.02 216 LEU A C 1
ATOM 1749 O O . LEU A 1 216 ? 91.060 114.668 120.969 1.00 56.67 216 LEU A O 1
ATOM 1754 N N . LEU A 1 217 ? 90.841 116.867 121.428 1.00 54.28 217 LEU A N 1
ATOM 1755 C CA . LEU A 1 217 ? 91.553 117.323 120.226 1.00 55.45 217 LEU A CA 1
ATOM 1756 C C . LEU A 1 217 ? 92.960 117.774 120.516 1.00 53.31 217 LEU A C 1
ATOM 1757 O O . LEU A 1 217 ? 93.701 118.126 119.600 1.00 54.21 217 LEU A O 1
ATOM 1762 N N . LEU A 1 218 ? 93.319 117.747 121.801 1.00 52.41 218 LEU A N 1
ATOM 1763 C CA . LEU A 1 218 ? 94.552 118.274 122.324 1.00 50.59 218 LEU A CA 1
ATOM 1764 C C . LEU A 1 218 ? 95.744 117.767 121.571 1.00 51.43 218 LEU A C 1
ATOM 1765 O O . LEU A 1 218 ? 96.598 118.525 121.182 1.00 55.74 218 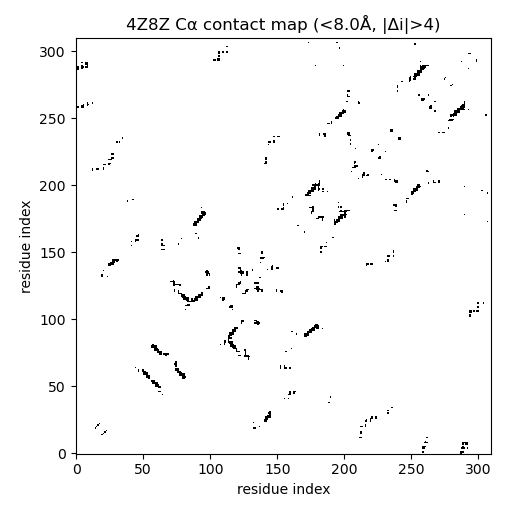LEU A O 1
ATOM 1770 N N . VAL A 1 219 ? 95.803 116.472 121.380 1.00 53.62 219 VAL A N 1
ATOM 1771 C CA . VAL A 1 219 ? 96.932 115.826 120.725 1.00 56.27 219 VAL A CA 1
ATOM 1772 C C . VAL A 1 219 ? 96.949 116.050 119.217 1.00 59.12 219 VAL A C 1
ATOM 1773 O O . VAL A 1 219 ? 98.035 116.109 118.579 1.00 58.38 219 VAL A O 1
ATOM 1777 N N . TRP A 1 220 ? 95.757 116.141 118.646 1.00 59.18 220 TRP A N 1
ATOM 1778 C CA . TRP A 1 220 ? 95.672 116.328 117.216 1.00 62.12 220 TRP A CA 1
ATOM 1779 C C . TRP A 1 220 ? 96.109 117.717 116.827 1.00 62.52 220 TRP A C 1
ATOM 1780 O O . TRP A 1 220 ? 96.715 117.841 115.801 1.00 64.60 220 TRP A O 1
ATOM 1791 N N . ASP A 1 221 ? 95.823 118.738 117.642 1.00 62.00 221 ASP A N 1
ATOM 1792 C CA . ASP A 1 221 ? 96.033 120.135 117.237 1.00 62.83 221 ASP A CA 1
ATOM 1793 C C . ASP A 1 221 ? 97.114 120.897 118.000 1.00 63.44 221 ASP A C 1
ATOM 1794 O O . ASP A 1 221 ? 97.649 121.855 117.466 1.00 64.86 221 ASP A O 1
ATOM 1799 N N . ASN A 1 222 ? 97.378 120.566 119.259 1.00 61.86 222 ASN A N 1
ATOM 1800 C CA . ASN A 1 222 ? 98.300 121.358 120.035 1.00 60.81 222 ASN A CA 1
ATOM 1801 C C . ASN A 1 222 ? 99.705 121.177 119.481 1.00 61.89 222 ASN A C 1
ATOM 1802 O O . ASN A 1 222 ? 100.122 120.033 119.219 1.00 59.38 222 ASN A O 1
ATOM 1807 N N . PRO A 1 223 ? 100.436 122.305 119.266 1.00 63.74 223 PRO A N 1
ATOM 1808 C CA . PRO A 1 223 ? 101.706 122.210 118.550 1.00 63.09 223 PRO A CA 1
ATOM 1809 C C . PRO A 1 223 ? 102.823 121.570 119.356 1.00 62.19 223 PRO A C 1
ATOM 1810 O O . PRO A 1 223 ? 103.787 121.107 118.763 1.00 64.67 223 PRO A O 1
ATOM 1814 N N . LEU A 1 224 ? 102.718 121.553 120.689 1.00 63.13 224 LEU A N 1
ATOM 1815 C CA . LEU A 1 224 ? 103.654 120.758 121.521 1.00 62.25 224 LEU A CA 1
ATOM 1816 C C . LEU A 1 224 ? 103.569 119.243 121.219 1.00 60.39 224 LEU A C 1
ATOM 1817 O O . LEU A 1 224 ? 104.514 118.510 121.442 1.00 62.50 224 LEU A O 1
ATOM 1822 N N . LEU A 1 225 ? 102.438 118.787 120.701 1.00 59.14 225 LEU A N 1
ATOM 1823 C CA . LEU A 1 225 ? 102.114 117.375 120.639 1.00 58.26 225 LEU A CA 1
ATOM 1824 C C . LEU A 1 225 ? 102.283 116.783 119.260 1.00 61.66 225 LEU A C 1
ATOM 1825 O O . LEU A 1 225 ? 101.920 115.634 119.019 1.00 62.37 225 LEU A O 1
ATOM 1830 N N . VAL A 1 226 ? 102.894 117.557 118.372 1.00 63.79 226 VAL A N 1
ATOM 1831 C CA . VAL A 1 226 ? 103.045 117.188 116.974 1.00 67.27 226 VAL A CA 1
ATOM 1832 C C . VAL A 1 226 ? 103.706 115.807 116.723 1.00 67.19 226 VAL A C 1
ATOM 1833 O O . VAL A 1 226 ? 103.379 115.125 115.739 1.00 69.70 226 VAL A O 1
ATOM 1837 N N . LYS A 1 227 ? 104.612 115.389 117.604 1.00 65.97 227 LYS A N 1
ATOM 1838 C CA . LYS A 1 227 ? 105.230 114.064 117.480 1.00 65.45 227 LYS A CA 1
ATOM 1839 C C . LYS A 1 227 ? 104.445 112.957 118.197 1.00 67.21 227 LYS A C 1
ATOM 1840 O O . LYS A 1 227 ? 104.561 111.764 117.841 1.00 72.16 227 LYS A O 1
ATOM 1846 N N . VAL A 1 228 ? 103.676 113.320 119.217 1.00 64.57 228 VAL A N 1
ATOM 1847 C CA . VAL A 1 228 ? 102.784 112.362 119.847 1.00 63.28 228 VAL A CA 1
ATOM 1848 C C . VAL A 1 228 ? 101.779 111.913 118.774 1.00 64.27 228 VAL A C 1
ATOM 1849 O O . VAL A 1 228 ? 101.542 110.725 118.599 1.00 65.56 228 VAL A O 1
ATOM 1853 N N . LYS A 1 229 ? 101.238 112.869 118.025 1.00 63.55 229 LYS A N 1
ATOM 1854 C CA . LYS A 1 229 ? 100.328 112.584 116.924 1.00 67.17 229 LYS A CA 1
ATOM 1855 C C . LYS A 1 229 ? 100.955 111.696 115.846 1.00 72.02 229 LYS A C 1
ATOM 1856 O O . LYS A 1 229 ? 100.356 110.720 115.396 1.00 74.52 229 LYS A O 1
ATOM 1862 N N . LYS A 1 230 ? 102.160 112.059 115.430 1.00 73.76 230 LYS A N 1
ATOM 1863 C CA . LYS A 1 230 ? 102.930 111.243 114.496 1.00 77.24 230 LYS A CA 1
ATOM 1864 C C . LYS A 1 230 ? 103.140 109.805 114.963 1.00 75.51 230 LYS A C 1
ATOM 1865 O O . LYS A 1 230 ? 102.905 108.864 114.188 1.00 79.36 230 LYS A O 1
ATOM 1871 N N . ASP A 1 231 ? 103.584 109.635 116.211 1.00 71.12 231 ASP A N 1
ATOM 1872 C CA . ASP A 1 231 ? 103.753 108.297 116.808 1.00 69.95 231 ASP A CA 1
ATOM 1873 C C . ASP A 1 231 ? 102.486 107.494 116.580 1.00 67.76 231 ASP A C 1
ATOM 1874 O O . ASP A 1 231 ? 102.529 106.330 116.224 1.00 69.75 231 ASP A O 1
ATOM 1879 N N . LEU A 1 232 ? 101.351 108.153 116.763 1.00 66.74 232 LEU A N 1
ATOM 1880 C CA . LEU A 1 232 ? 100.041 107.510 116.680 1.00 67.84 232 LEU A CA 1
ATOM 1881 C C . LEU A 1 232 ? 99.598 107.230 115.265 1.00 68.75 232 LEU A C 1
ATOM 1882 O O . LEU A 1 232 ? 99.017 106.175 114.997 1.00 69.30 232 LEU A O 1
ATOM 1887 N N . GLU A 1 233 ? 99.863 108.174 114.375 1.00 68.71 233 GLU A N 1
ATOM 1888 C CA . GLU A 1 233 ? 99.556 107.989 112.969 1.00 71.08 233 GLU A CA 1
ATOM 1889 C C . GLU A 1 233 ? 100.326 106.807 112.331 1.00 75.06 233 GLU A C 1
ATOM 1890 O O . GLU A 1 233 ? 99.740 105.992 111.584 1.00 74.15 233 GLU A O 1
ATOM 1896 N N . ASP A 1 234 ? 101.600 106.677 112.708 1.00 76.33 234 ASP A N 1
ATOM 1897 C CA . ASP A 1 234 ? 102.439 105.530 112.308 1.00 77.58 234 ASP A CA 1
ATOM 1898 C C . ASP A 1 234 ? 101.982 104.203 112.917 1.00 77.76 234 ASP A C 1
ATOM 1899 O O . ASP A 1 234 ? 102.259 103.147 112.366 1.00 78.58 234 ASP A O 1
ATOM 1904 N N . SER A 1 235 ? 101.314 104.257 114.062 1.00 76.58 235 SER A N 1
ATOM 1905 C CA . SER A 1 235 ? 100.739 103.064 114.687 1.00 79.75 235 SER A CA 1
ATOM 1906 C C . SER A 1 235 ? 99.297 102.736 114.219 1.00 80.81 235 SER A C 1
ATOM 1907 O O . SER A 1 235 ? 98.645 101.827 114.760 1.00 79.14 235 SER A O 1
ATOM 1910 N N . GLY A 1 236 ? 98.808 103.466 113.217 1.00 80.25 236 GLY A N 1
ATOM 1911 C CA . GLY A 1 236 ? 97.482 103.249 112.690 1.00 81.76 236 GLY A CA 1
ATOM 1912 C C . GLY A 1 236 ? 96.370 103.668 113.629 1.00 80.91 236 GLY A C 1
ATOM 1913 O O . GLY A 1 236 ? 95.225 103.249 113.441 1.00 82.15 236 GLY A O 1
ATOM 1914 N N . VAL A 1 237 ? 96.686 104.497 114.630 1.00 79.52 237 VAL A N 1
ATOM 1915 C CA . VAL A 1 237 ? 95.674 105.022 115.539 1.00 77.89 237 VAL A CA 1
ATOM 1916 C C . VAL A 1 237 ? 95.170 106.306 114.897 1.00 76.89 237 VAL A C 1
ATOM 1917 O O . VAL A 1 237 ? 95.966 107.153 114.498 1.00 78.13 237 VAL A O 1
ATOM 1921 N N . GLY A 1 238 ? 93.852 106.413 114.764 1.00 76.14 238 GLY A N 1
ATOM 1922 C CA . GLY A 1 238 ? 93.226 107.556 114.135 1.00 75.46 238 GLY A CA 1
ATOM 1923 C C . GLY A 1 238 ? 92.574 108.485 115.143 1.00 73.71 238 GLY A C 1
ATOM 1924 O O . GLY A 1 238 ? 92.318 108.130 116.303 1.00 71.80 238 GLY A O 1
ATOM 1925 N N . LYS A 1 239 ? 92.279 109.676 114.657 1.00 71.76 239 LYS A N 1
ATOM 1926 C CA . LYS A 1 239 ? 91.610 110.702 115.416 1.00 73.10 239 LYS A CA 1
ATOM 1927 C C . LYS A 1 239 ? 90.509 110.201 116.330 1.00 73.72 239 LYS A C 1
ATOM 1928 O O . LYS A 1 239 ? 90.498 110.522 117.516 1.00 76.23 239 LYS A O 1
ATOM 1934 N N . GLU A 1 240 ? 89.593 109.417 115.787 1.00 77.18 240 GLU A N 1
ATOM 1935 C CA . GLU A 1 240 ? 88.380 109.068 116.522 1.00 77.87 240 GLU A CA 1
ATOM 1936 C C . GLU A 1 240 ? 88.694 108.253 117.759 1.00 73.15 240 GLU A C 1
ATOM 1937 O O . GLU A 1 240 ? 88.042 108.399 118.785 1.00 68.66 240 GLU A O 1
ATOM 1943 N N . GLN A 1 241 ? 89.693 107.390 117.642 1.00 73.18 241 GLN A N 1
ATOM 1944 C CA . GLN A 1 241 ? 90.106 106.558 118.767 1.00 75.50 241 GLN A CA 1
ATOM 1945 C C . GLN A 1 241 ? 90.655 107.376 119.914 1.00 70.71 241 GLN A C 1
ATOM 1946 O O . GLN A 1 241 ? 90.344 107.103 121.083 1.00 66.98 241 GLN A O 1
ATOM 1952 N N . VAL A 1 242 ? 91.472 108.362 119.558 1.00 67.04 242 VAL A N 1
ATOM 1953 C CA . VAL A 1 242 ? 92.045 109.287 120.535 1.00 66.89 242 VAL A CA 1
ATOM 1954 C C . VAL A 1 242 ? 90.948 110.079 121.254 1.00 64.00 242 VAL A C 1
ATOM 1955 O O . VAL A 1 242 ? 90.914 110.147 122.464 1.00 62.18 242 VAL A O 1
ATOM 1967 N N . ASP A 1 244 ? 87.907 109.338 121.743 1.00 66.27 244 ASP A N 1
ATOM 1968 C CA . ASP A 1 244 ? 87.231 108.378 122.573 1.00 69.98 244 ASP A CA 1
ATOM 1969 C C . ASP A 1 244 ? 87.910 108.038 123.901 1.00 68.02 244 ASP A C 1
ATOM 1970 O O . ASP A 1 244 ? 87.257 107.943 124.947 1.00 66.96 244 ASP A O 1
ATOM 1975 N N . VAL A 1 245 ? 89.225 107.866 123.854 1.00 64.86 245 VAL A N 1
ATOM 1976 C CA . VAL A 1 245 ? 89.953 107.466 125.019 1.00 63.29 245 VAL A CA 1
ATOM 1977 C C . VAL A 1 245 ? 89.922 108.557 126.092 1.00 65.14 245 VAL A C 1
ATOM 1978 O O . VAL A 1 245 ? 90.085 108.244 127.290 1.00 63.54 245 VAL A O 1
ATOM 1982 N N . PHE A 1 246 ? 89.731 109.817 125.665 1.00 61.51 246 PHE A N 1
ATOM 1983 C CA . PHE A 1 246 ? 89.720 110.955 126.571 1.00 59.24 246 PHE A CA 1
ATOM 1984 C C . PHE A 1 246 ? 88.324 111.490 126.892 1.00 59.07 246 PHE A C 1
ATOM 1985 O O . PHE A 1 246 ? 88.192 112.359 127.742 1.00 59.16 246 PHE A O 1
ATOM 1993 N N . ARG A 1 247 ? 87.283 110.947 126.267 1.00 59.34 247 ARG A N 1
ATOM 1994 C CA . ARG A 1 247 ? 85.942 111.446 126.482 1.00 58.86 247 ARG A CA 1
ATOM 1995 C C . ARG A 1 247 ? 85.568 111.605 127.941 1.00 60.30 247 ARG A C 1
ATOM 1996 O O . ARG A 1 247 ? 85.105 112.703 128.334 1.00 62.46 247 ARG A O 1
ATOM 2004 N N . ILE A 1 248 ? 85.799 110.563 128.744 1.00 57.77 248 ILE A N 1
ATOM 2005 C CA . ILE A 1 248 ? 85.384 110.593 130.158 1.00 57.01 248 ILE A CA 1
ATOM 2006 C C . ILE A 1 248 ? 86.172 111.578 131.013 1.00 56.46 248 ILE A C 1
ATOM 2007 O O . ILE A 1 248 ? 85.703 111.962 132.062 1.00 58.18 248 ILE A O 1
ATOM 2012 N N . ILE A 1 249 ? 87.363 111.985 130.579 1.00 56.85 249 ILE A N 1
ATOM 2013 C CA . ILE A 1 249 ? 88.189 112.916 131.374 1.00 56.86 249 ILE A CA 1
ATOM 2014 C C . ILE A 1 249 ? 88.081 114.396 130.970 1.00 55.86 249 ILE A C 1
ATOM 2015 O O . ILE A 1 249 ? 88.571 115.270 131.708 1.00 52.67 249 ILE A O 1
ATOM 2020 N N . ASP A 1 250 ? 87.434 114.660 129.818 1.00 55.44 250 ASP A N 1
ATOM 2021 C CA . ASP A 1 250 ? 87.337 115.980 129.230 1.00 50.18 250 ASP A CA 1
ATOM 2022 C C . ASP A 1 250 ? 86.221 116.760 129.846 1.00 48.03 250 ASP A C 1
ATOM 2023 O O . ASP A 1 250 ? 85.105 116.240 129.927 1.00 50.74 250 ASP A O 1
ATOM 2028 N N . PRO A 1 251 ? 86.486 118.022 130.239 1.00 46.78 251 PRO A N 1
ATOM 2029 C CA . PRO A 1 251 ? 85.402 118.798 130.855 1.00 47.07 251 PRO A CA 1
ATOM 2030 C C . PRO A 1 251 ? 84.178 119.114 129.976 1.00 47.28 251 PRO A C 1
ATOM 2031 O O . PRO A 1 251 ? 83.052 118.842 130.359 1.00 49.40 251 PRO A O 1
ATOM 2035 N N . CYS A 1 252 ? 84.420 119.677 128.821 1.00 47.76 252 CYS A N 1
ATOM 2036 C CA . CYS A 1 252 ? 83.366 120.069 127.926 1.00 50.74 252 CYS A CA 1
ATOM 2037 C C . CYS A 1 252 ? 82.510 118.909 127.449 1.00 51.38 252 CYS A C 1
ATOM 2038 O O . CYS A 1 252 ? 81.307 119.021 127.355 1.00 51.52 252 CYS A O 1
ATOM 2041 N N . GLU A 1 253 ? 83.134 117.792 127.155 1.00 52.98 253 GLU A N 1
ATOM 2042 C CA . GLU A 1 253 ? 82.394 116.602 126.799 1.00 54.61 253 GLU A CA 1
ATOM 2043 C C . GLU A 1 253 ? 81.369 116.200 127.849 1.00 54.51 253 GLU A C 1
ATOM 2044 O O . GLU A 1 253 ? 80.342 115.655 127.491 1.00 54.99 253 GLU A O 1
ATOM 2050 N N . ASN A 1 254 ? 81.650 116.454 129.140 1.00 52.72 254 ASN A N 1
ATOM 2051 C CA . ASN A 1 254 ? 80.775 116.002 130.230 1.00 51.16 254 ASN A CA 1
ATOM 2052 C C . ASN A 1 254 ? 80.014 117.108 130.870 1.00 51.47 254 ASN A C 1
ATOM 2053 O O . ASN A 1 254 ? 79.368 116.929 131.922 1.00 49.67 254 ASN A O 1
ATOM 2058 N N . ILE A 1 255 ? 80.072 118.254 130.223 1.00 52.05 255 ILE A N 1
ATOM 2059 C CA . ILE A 1 255 ? 79.600 119.486 130.824 1.00 54.45 255 ILE A CA 1
ATOM 2060 C C . ILE A 1 255 ? 78.085 119.503 131.159 1.00 56.49 255 ILE A C 1
ATOM 2061 O O . ILE A 1 255 ? 77.646 120.306 131.986 1.00 58.41 255 ILE A O 1
ATOM 2066 N N . ASN A 1 256 ? 77.283 118.625 130.574 1.00 58.56 256 ASN A N 1
ATOM 2067 C CA . ASN A 1 256 ? 75.868 118.600 130.964 1.00 59.80 256 ASN A CA 1
ATOM 2068 C C . ASN A 1 256 ? 75.531 117.966 132.299 1.00 60.47 256 ASN A C 1
ATOM 2069 O O . ASN A 1 256 ? 74.378 118.032 132.709 1.00 65.81 256 ASN A O 1
ATOM 2074 N N . THR A 1 257 ? 76.500 117.378 132.989 1.00 58.10 257 THR A N 1
ATOM 2075 C CA . THR A 1 257 ? 76.246 116.856 134.327 1.00 58.42 257 THR A CA 1
ATOM 2076 C C . THR A 1 257 ? 75.867 117.943 135.325 1.00 61.88 257 THR A C 1
ATOM 2077 O O . THR A 1 257 ? 76.005 119.154 135.080 1.00 59.39 257 THR A O 1
ATOM 2081 N N . ARG A 1 258 ? 75.306 117.463 136.428 1.00 65.79 258 ARG A N 1
ATOM 2082 C CA . ARG A 1 258 ? 74.839 118.310 137.505 1.00 69.47 258 ARG A CA 1
ATOM 2083 C C . ARG A 1 258 ? 76.012 118.780 138.329 1.00 65.44 258 ARG A C 1
ATOM 2084 O O . ARG A 1 258 ? 76.619 117.984 139.043 1.00 65.55 258 ARG A O 1
ATOM 2092 N N . PHE A 1 259 ? 76.326 120.066 138.220 1.00 62.54 259 PHE A N 1
ATOM 2093 C CA . PHE A 1 259 ? 77.307 120.691 139.121 1.00 58.97 259 PHE A CA 1
ATOM 2094 C C . PHE A 1 259 ? 77.056 122.171 139.345 1.00 56.87 259 PHE A C 1
ATOM 2095 O O . PHE A 1 259 ? 76.270 122.810 138.674 1.00 60.94 259 PHE A O 1
ATOM 2103 N N . ASN A 1 260 ? 77.784 122.714 140.288 1.00 55.73 260 ASN A N 1
ATOM 2104 C CA . ASN A 1 260 ? 77.727 124.131 140.607 1.00 54.52 260 ASN A CA 1
ATOM 2105 C C . ASN A 1 260 ? 78.499 125.004 139.569 1.00 53.10 260 ASN A C 1
ATOM 2106 O O . ASN A 1 260 ? 79.719 124.884 139.445 1.00 51.09 260 ASN A O 1
ATOM 2111 N N . THR A 1 261 ? 77.783 125.872 138.850 1.00 53.77 261 THR A N 1
ATOM 2112 C CA . THR A 1 261 ? 78.364 126.728 137.801 1.00 54.50 261 THR A CA 1
ATOM 2113 C C . THR A 1 261 ? 78.553 128.188 138.233 1.00 54.71 261 THR A C 1
ATOM 2114 O O . THR A 1 261 ? 79.055 129.018 137.460 1.00 53.32 261 THR A O 1
ATOM 2118 N N . ASP A 1 262 ? 78.198 128.472 139.479 1.00 54.28 262 ASP A N 1
ATOM 2119 C CA . ASP A 1 262 ? 78.335 129.806 140.049 1.00 56.63 262 ASP A CA 1
ATOM 2120 C C . ASP A 1 262 ? 79.665 130.070 140.731 1.00 56.60 262 ASP A C 1
ATOM 2121 O O . ASP A 1 262 ? 80.155 131.192 140.675 1.00 59.81 262 ASP A O 1
ATOM 2126 N N . ASN A 1 263 ? 80.242 129.027 141.342 1.00 55.44 263 ASN A N 1
ATOM 2127 C CA . ASN A 1 263 ? 81.516 129.081 142.064 1.00 53.94 263 ASN A CA 1
ATOM 2128 C C . ASN A 1 263 ? 82.709 128.563 141.258 1.00 50.46 263 ASN A C 1
ATOM 2129 O O . ASN A 1 263 ? 83.617 127.940 141.767 1.00 49.34 263 ASN A O 1
ATOM 2134 N N . ILE A 1 264 ? 82.704 128.835 139.982 1.00 51.14 264 ILE A N 1
ATOM 2135 C CA . ILE A 1 264 ? 83.855 128.536 139.161 1.00 49.45 264 ILE A CA 1
ATOM 2136 C C . ILE A 1 264 ? 84.110 129.734 138.259 1.00 49.33 264 ILE A C 1
ATOM 2137 O O . ILE A 1 264 ? 83.187 130.234 137.619 1.00 51.50 264 ILE A O 1
ATOM 2142 N N . ALA A 1 265 ? 85.356 130.216 138.298 1.00 48.58 265 ALA A N 1
ATOM 2143 C CA . ALA A 1 265 ? 85.797 131.387 137.573 1.00 48.99 265 ALA A CA 1
ATOM 2144 C C . ALA A 1 265 ? 86.849 130.927 136.598 1.00 48.19 265 ALA A C 1
ATOM 2145 O O . ALA A 1 265 ? 87.570 129.988 136.871 1.00 46.34 265 ALA A O 1
ATOM 2147 N N . VAL A 1 266 ? 86.910 131.584 135.450 1.00 48.54 266 VAL A N 1
ATOM 2148 C CA . VAL A 1 266 ? 87.830 131.227 134.403 1.00 46.94 266 VAL A CA 1
ATOM 2149 C C . VAL A 1 266 ? 88.493 132.484 133.908 1.00 47.47 266 VAL A C 1
ATOM 2150 O O . VAL A 1 266 ? 87.810 133.441 133.598 1.00 49.47 266 VAL A O 1
ATOM 2154 N N . VAL A 1 267 ? 89.820 132.465 133.839 1.00 48.36 267 VAL A N 1
ATOM 2155 C CA . VAL A 1 267 ? 90.608 133.446 133.093 1.00 50.02 267 VAL A CA 1
ATOM 2156 C C . VAL A 1 267 ? 91.193 132.839 131.837 1.00 50.52 267 VAL A C 1
ATOM 2157 O O . VAL A 1 267 ? 91.828 131.803 131.903 1.00 52.54 267 VAL A O 1
ATOM 2161 N N . TYR A 1 268 ? 91.014 133.495 130.699 1.00 51.15 268 TYR A N 1
ATOM 2162 C CA . TYR A 1 268 ? 91.831 133.188 129.529 1.00 49.28 268 TYR A CA 1
ATOM 2163 C C . TYR A 1 268 ? 92.578 134.419 129.036 1.00 49.85 268 TYR A C 1
ATOM 2164 O O . TYR A 1 268 ? 92.228 135.562 129.354 1.00 52.21 268 TYR A O 1
ATOM 2173 N N . SER A 1 269 ? 93.571 134.159 128.214 1.00 47.34 269 SER A N 1
ATOM 2174 C CA . SER A 1 269 ? 94.488 135.142 127.792 1.00 49.05 269 SER A CA 1
ATOM 2175 C C . SER A 1 269 ? 94.453 135.334 126.256 1.00 48.40 269 SER A C 1
ATOM 2176 O O . SER A 1 269 ? 94.504 134.381 125.523 1.00 45.74 269 SER A O 1
ATOM 2179 N N . ILE A 1 270 ? 94.360 136.581 125.798 1.00 50.36 270 ILE A N 1
ATOM 2180 C CA . ILE A 1 270 ? 94.095 136.856 124.396 1.00 53.03 270 ILE A CA 1
ATOM 2181 C C . ILE A 1 270 ? 95.290 136.679 123.492 1.00 52.61 270 ILE A C 1
ATOM 2182 O O . ILE A 1 270 ? 95.098 136.595 122.317 1.00 54.78 270 ILE A O 1
ATOM 2187 N N . TYR A 1 271 ? 96.497 136.640 124.041 1.00 52.44 271 TYR A N 1
ATOM 2188 C CA . TYR A 1 271 ? 97.748 136.422 123.281 1.00 52.45 271 TYR A CA 1
ATOM 2189 C C . TYR A 1 271 ? 98.236 134.987 123.386 1.00 50.39 271 TYR A C 1
ATOM 2190 O O . TYR A 1 271 ? 99.321 134.658 122.925 1.00 48.72 271 TYR A O 1
ATOM 2199 N N . ASP A 1 272 ? 97.406 134.117 123.942 1.00 49.86 272 ASP A N 1
ATOM 2200 C CA . ASP A 1 272 ? 97.822 132.771 124.277 1.00 50.89 272 ASP A CA 1
ATOM 2201 C C . ASP A 1 272 ? 98.166 132.047 122.944 1.00 54.93 272 ASP A C 1
ATOM 2202 O O . ASP A 1 272 ? 97.319 131.962 122.029 1.00 55.83 272 ASP A O 1
ATOM 2207 N N . GLN A 1 273 ? 99.409 131.587 122.820 1.00 55.61 273 GLN A N 1
ATOM 2208 C CA . GLN A 1 273 ? 99.874 130.892 121.594 1.00 56.55 273 GLN A CA 1
ATOM 2209 C C . GLN A 1 273 ? 99.821 129.389 121.679 1.00 55.45 273 GLN A C 1
ATOM 2210 O O . GLN A 1 273 ? 100.046 128.690 120.683 1.00 58.08 273 GLN A O 1
ATOM 2216 N N . ILE A 1 274 ? 99.534 128.878 122.862 1.00 54.51 274 ILE A N 1
ATOM 2217 C CA . ILE A 1 274 ? 99.545 127.441 123.098 1.00 54.14 274 ILE A CA 1
ATOM 2218 C C . ILE A 1 274 ? 98.158 126.851 122.895 1.00 53.87 274 ILE A C 1
ATOM 2219 O O . ILE A 1 274 ? 97.992 125.784 122.386 1.00 55.99 274 ILE A O 1
ATOM 2224 N N . VAL A 1 275 ? 97.185 127.560 123.410 1.00 55.24 275 VAL A N 1
ATOM 2225 C CA . VAL A 1 275 ? 95.801 127.254 123.307 1.00 54.79 275 VAL A CA 1
ATOM 2226 C C . VAL A 1 275 ? 95.282 127.936 122.032 1.00 54.59 275 VAL A C 1
ATOM 2227 O O . VAL A 1 275 ? 94.603 127.293 121.265 1.00 58.84 275 VAL A O 1
ATOM 2231 N N . GLY A 1 276 ? 95.612 129.214 121.816 1.00 55.11 276 GLY A N 1
ATOM 2232 C CA . GLY A 1 276 ? 95.156 129.990 120.640 1.00 56.97 276 GLY A CA 1
ATOM 2233 C C . GLY A 1 276 ? 93.760 130.570 120.799 1.00 57.25 276 GLY A C 1
ATOM 2234 O O . GLY A 1 276 ? 92.967 130.093 121.622 1.00 55.84 276 GLY A O 1
ATOM 2235 N N . GLU A 1 277 ? 93.447 131.585 120.009 1.00 60.00 277 GLU A N 1
ATOM 2236 C CA . GLU A 1 277 ? 92.148 132.273 120.127 1.00 62.98 277 GLU A CA 1
ATOM 2237 C C . GLU A 1 277 ? 90.941 131.454 119.671 1.00 62.99 277 GLU A C 1
ATOM 2238 O O . GLU A 1 277 ? 89.871 131.598 120.239 1.00 64.50 277 GLU A O 1
ATOM 2244 N N . GLU A 1 278 ? 91.088 130.581 118.685 1.00 64.87 278 GLU A N 1
ATOM 2245 C CA . GLU A 1 278 ? 89.947 129.755 118.246 1.00 64.96 278 GLU A CA 1
ATOM 2246 C C . GLU A 1 278 ? 89.462 128.801 119.316 1.00 60.50 278 GLU A C 1
ATOM 2247 O O . GLU A 1 278 ? 88.270 128.738 119.598 1.00 58.49 278 GLU A O 1
ATOM 2253 N N . LYS A 1 279 ? 90.391 128.034 119.882 1.00 58.28 279 LYS A N 1
ATOM 2254 C CA . LYS A 1 279 ? 90.046 127.071 120.940 1.00 58.68 279 LYS A CA 1
ATOM 2255 C C . LYS A 1 279 ? 89.408 127.757 122.176 1.00 56.17 279 LYS A C 1
ATOM 2256 O O . LYS A 1 279 ? 88.403 127.271 122.718 1.00 55.10 279 LYS A O 1
ATOM 2262 N N . ASN A 1 280 ? 89.925 128.928 122.522 1.00 52.07 280 ASN A N 1
ATOM 2263 C CA . ASN A 1 280 ? 89.331 129.760 123.556 1.00 50.96 280 ASN A CA 1
ATOM 2264 C C . ASN A 1 280 ? 87.918 130.245 123.274 1.00 52.14 280 ASN A C 1
ATOM 2265 O O . ASN A 1 280 ? 87.081 130.241 124.175 1.00 55.12 280 ASN A O 1
ATOM 2270 N N . ALA A 1 281 ? 87.643 130.647 122.037 1.00 51.11 281 ALA A N 1
ATOM 2271 C CA . ALA A 1 281 ? 86.301 131.102 121.642 1.00 48.83 281 ALA A CA 1
ATOM 2272 C C . ALA A 1 281 ? 85.337 129.924 121.692 1.00 48.60 281 ALA A C 1
ATOM 2273 O O . ALA A 1 281 ? 84.228 130.044 122.176 1.00 51.83 281 ALA A O 1
ATOM 2275 N N . ILE A 1 282 ? 85.776 128.759 121.264 1.00 48.22 282 ILE A N 1
ATOM 2276 C CA . ILE A 1 282 ? 84.947 127.588 121.412 1.00 49.98 282 ILE A CA 1
ATOM 2277 C C . ILE A 1 282 ? 84.727 127.247 122.882 1.00 49.68 282 ILE A C 1
ATOM 2278 O O . ILE A 1 282 ? 83.630 126.914 123.281 1.00 50.85 282 ILE A O 1
ATOM 2283 N N . PHE A 1 283 ? 85.776 127.317 123.675 1.00 49.83 283 PHE A N 1
A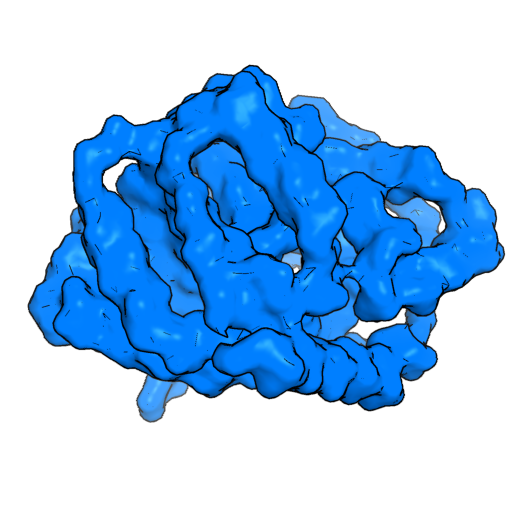TOM 2284 C CA . PHE A 1 283 ? 85.682 126.980 125.121 1.00 49.70 283 PHE A CA 1
ATOM 2285 C C . PHE A 1 283 ? 84.725 127.947 125.802 1.00 49.69 283 PHE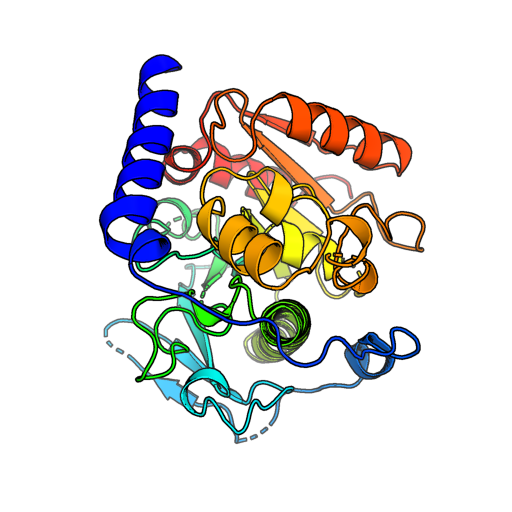 A C 1
ATOM 2286 O O . PHE A 1 283 ? 83.809 127.567 126.526 1.00 48.38 283 PHE A O 1
ATOM 2294 N N . VAL A 1 284 ? 84.878 129.207 125.477 1.00 51.28 284 VAL A N 1
ATOM 2295 C CA . VAL A 1 284 ? 84.047 130.229 126.107 1.00 53.52 284 VAL A CA 1
ATOM 2296 C C . VAL A 1 284 ? 82.559 130.042 125.793 1.00 56.47 284 VAL A C 1
ATOM 2297 O O . VAL A 1 284 ? 81.725 130.094 126.695 1.00 56.65 284 VAL A O 1
ATOM 2301 N N . GLU A 1 285 ? 82.258 129.767 124.522 1.00 59.06 285 GLU A N 1
ATOM 2302 C CA . GLU A 1 285 ? 80.903 129.577 124.079 1.00 59.77 285 GLU A CA 1
ATOM 2303 C C . GLU A 1 285 ? 80.310 128.384 124.798 1.00 56.99 285 GLU A C 1
ATOM 2304 O O . GLU A 1 285 ? 79.201 128.452 125.312 1.00 57.80 285 GLU A O 1
ATOM 2310 N N . LYS A 1 286 ? 81.056 127.301 124.872 1.00 54.92 286 LYS A N 1
ATOM 2311 C CA . LYS A 1 286 ? 80.539 126.113 125.509 1.00 56.09 286 LYS A CA 1
ATOM 2312 C C . LYS A 1 286 ? 80.357 126.321 127.021 1.00 54.44 286 LYS A C 1
ATOM 2313 O O . LYS A 1 286 ? 79.380 125.848 127.591 1.00 55.08 286 LYS A O 1
ATOM 2319 N N . ILE A 1 287 ? 81.262 127.022 127.677 1.00 50.43 287 ILE A N 1
ATOM 2320 C CA . ILE A 1 287 ? 81.049 127.210 129.115 1.00 51.50 287 ILE A CA 1
ATOM 2321 C C . ILE A 1 287 ? 79.898 128.188 129.417 1.00 51.18 287 ILE A C 1
ATOM 2322 O O . ILE A 1 287 ? 79.168 127.962 130.361 1.00 51.67 287 ILE A O 1
ATOM 2327 N N . LYS A 1 288 ? 79.675 129.195 128.582 1.00 50.74 288 LYS A N 1
ATOM 2328 C CA . LYS A 1 288 ? 78.424 130.024 128.703 1.00 54.22 288 LYS A CA 1
ATOM 2329 C C . LYS A 1 288 ? 77.099 129.272 128.516 1.00 56.46 288 LYS A C 1
ATOM 2330 O O . LYS A 1 288 ? 76.110 129.521 129.206 1.00 56.96 288 LYS A O 1
ATOM 2336 N N . LYS A 1 289 ? 77.088 128.346 127.571 1.00 58.26 289 LYS A N 1
ATOM 2337 C CA . LYS A 1 289 ? 75.917 127.557 127.280 1.00 61.58 289 LYS A CA 1
ATOM 2338 C C . LYS A 1 289 ? 75.549 126.652 128.474 1.00 59.12 289 LYS A C 1
ATOM 2339 O O . LYS A 1 289 ? 74.402 126.222 128.640 1.00 60.52 289 LYS A O 1
ATOM 2345 N N . ALA A 1 290 ? 76.528 126.372 129.310 1.00 57.43 290 ALA A N 1
ATOM 2346 C CA . ALA A 1 290 ? 76.320 125.595 130.513 1.00 55.86 290 ALA A CA 1
ATOM 2347 C C . ALA A 1 290 ? 76.091 126.434 131.731 1.00 55.81 290 ALA A C 1
ATOM 2348 O O . ALA A 1 290 ? 75.801 125.862 132.745 1.00 55.93 290 ALA A O 1
ATOM 2350 N N . GLY A 1 291 ? 76.314 127.752 131.675 1.00 55.74 291 GLY A N 1
ATOM 2351 C CA . GLY A 1 291 ? 75.893 128.650 132.760 1.00 57.95 291 GLY A CA 1
ATOM 2352 C C . GLY A 1 291 ? 76.917 129.215 133.739 1.00 58.97 291 GLY A C 1
ATOM 2353 O O . GLY A 1 291 ? 76.549 129.675 134.852 1.00 60.14 291 GLY A O 1
ATOM 2354 N N . LEU A 1 292 ? 78.177 129.192 133.304 1.00 56.38 292 LEU A N 1
ATOM 2355 C CA . LEU A 1 292 ? 79.260 129.879 133.929 1.00 55.51 292 LEU A CA 1
ATOM 2356 C C . LEU A 1 292 ? 79.203 131.328 133.529 1.00 57.84 292 LEU A C 1
ATOM 2357 O O . LEU A 1 292 ? 78.806 131.643 132.409 1.00 63.64 292 LEU A O 1
ATOM 2362 N N . LYS A 1 293 ? 79.634 132.193 134.440 1.00 59.51 293 LYS A N 1
ATOM 2363 C CA . LYS A 1 293 ? 79.507 133.650 134.318 1.00 60.42 293 LYS A CA 1
ATOM 2364 C C . LYS A 1 293 ? 80.799 134.379 134.550 1.00 61.41 293 LYS A C 1
ATOM 2365 O O . LYS A 1 293 ? 81.062 135.398 133.911 1.00 63.78 293 LYS A O 1
ATOM 2371 N N . LYS A 1 294 ? 81.602 133.884 135.483 1.00 62.29 294 LYS A N 1
ATOM 2372 C CA . LYS A 1 294 ? 82.822 134.576 135.849 1.00 64.71 294 LYS A CA 1
ATOM 2373 C C . LYS A 1 294 ? 83.889 134.179 134.864 1.00 58.14 294 LYS A C 1
ATOM 2374 O O . LYS A 1 294 ? 84.565 133.164 135.032 1.00 56.53 294 LYS A O 1
ATOM 2380 N N . ILE A 1 295 ? 84.006 134.995 133.824 1.00 56.05 295 ILE A N 1
ATOM 2381 C CA . ILE A 1 295 ? 84.945 134.788 132.737 1.00 55.07 295 ILE A CA 1
ATOM 2382 C C . ILE A 1 295 ? 85.712 136.046 132.469 1.00 55.69 295 ILE A C 1
ATOM 2383 O O . ILE A 1 295 ? 85.124 137.040 132.105 1.00 58.30 295 ILE A O 1
ATOM 2388 N N . LEU A 1 296 ? 87.031 136.008 132.619 1.00 56.82 296 LEU A N 1
ATOM 2389 C CA . LEU A 1 296 ? 87.839 137.206 132.545 1.00 57.49 296 LEU A CA 1
ATOM 2390 C C . LEU A 1 296 ? 88.832 137.099 131.428 1.00 57.84 296 LEU A C 1
ATOM 2391 O O . LEU A 1 296 ? 89.543 136.100 131.353 1.00 57.31 296 LEU A O 1
ATOM 2396 N N . GLU A 1 297 ? 88.839 138.098 130.542 1.00 59.53 297 GLU A N 1
ATOM 2397 C CA . GLU A 1 297 ? 89.839 138.231 129.486 1.00 61.65 297 GLU A CA 1
ATOM 2398 C C . GLU A 1 297 ? 91.061 138.885 130.089 1.00 63.11 297 GLU A C 1
ATOM 2399 O O . GLU A 1 297 ? 90.916 139.884 130.776 1.00 68.41 297 GLU A O 1
ATOM 2405 N N . TYR A 1 298 ? 92.248 138.338 129.836 1.00 59.95 298 TYR A N 1
ATOM 2406 C CA . TYR A 1 298 ? 93.505 138.994 130.176 1.00 59.40 298 TYR A CA 1
ATOM 2407 C C . TYR A 1 298 ? 94.303 139.321 128.907 1.00 61.47 298 TYR A C 1
ATOM 2408 O O . TYR A 1 298 ? 94.188 138.659 127.843 1.00 63.48 298 TYR A O 1
ATOM 2417 N N . HIS A 1 299 ? 95.126 140.347 129.056 1.00 62.08 299 HIS A N 1
ATOM 2418 C CA . HIS A 1 299 ? 95.970 140.896 128.001 1.00 65.30 299 HIS A CA 1
ATOM 2419 C C . HIS A 1 299 ? 97.354 140.342 128.276 1.00 62.76 299 HIS A C 1
ATOM 2420 O O . HIS A 1 299 ? 98.244 141.051 128.745 1.00 66.13 299 HIS A O 1
ATOM 2427 N N . ALA A 1 300 ? 97.487 139.045 128.016 1.00 59.40 300 ALA A N 1
ATOM 2428 C CA . ALA A 1 300 ? 98.669 138.272 128.348 1.00 57.70 300 ALA A CA 1
ATOM 2429 C C . ALA A 1 300 ? 98.696 137.097 127.417 1.00 55.47 300 ALA A C 1
ATOM 2430 O O . ALA A 1 300 ? 97.718 136.828 126.761 1.00 51.83 300 ALA A O 1
ATOM 2432 N N . GLY A 1 301 ? 99.812 136.378 127.412 1.00 55.85 301 GLY A N 1
ATOM 2433 C CA . GLY A 1 301 ? 99.887 135.058 126.801 1.00 55.31 301 GLY A CA 1
ATOM 2434 C C . GLY A 1 301 ? 99.724 133.972 127.852 1.00 55.70 301 GLY A C 1
ATOM 2435 O O . GLY A 1 301 ? 99.257 134.220 128.987 1.00 55.60 301 GLY A O 1
ATOM 2436 N N . HIS A 1 302 ? 100.113 132.762 127.463 1.00 52.43 302 HIS A N 1
ATOM 2437 C CA . HIS A 1 302 ? 99.802 131.573 128.223 1.00 50.50 302 HIS A CA 1
ATOM 2438 C C . HIS A 1 302 ? 100.619 131.506 129.530 1.00 51.23 302 HIS A C 1
ATOM 2439 O O . HIS A 1 302 ? 100.047 131.187 130.580 1.00 47.42 302 HIS A O 1
ATOM 2446 N N . LEU A 1 303 ? 101.928 131.806 129.425 1.00 49.92 303 LEU A N 1
ATOM 2447 C CA . LEU A 1 303 ? 102.899 131.691 130.529 1.00 50.03 303 LEU A CA 1
ATOM 2448 C C . LEU A 1 303 ? 103.164 132.953 131.331 1.00 49.70 303 LEU A C 1
ATOM 2449 O O . LEU A 1 303 ? 103.205 132.897 132.592 1.00 52.71 303 LEU A O 1
ATOM 2454 N N . ASN A 1 304 ? 103.345 134.075 130.644 1.00 46.17 304 ASN A N 1
ATOM 2455 C CA . ASN A 1 304 ? 103.634 135.319 131.321 1.00 48.83 304 ASN A CA 1
ATOM 2456 C C . ASN A 1 304 ? 102.569 135.804 132.316 1.00 51.73 304 ASN A C 1
ATOM 2457 O O . ASN A 1 304 ? 102.839 136.680 133.165 1.00 53.71 304 ASN A O 1
ATOM 2462 N N . ILE A 1 305 ? 101.361 135.266 132.194 1.00 50.16 305 ILE A N 1
ATOM 2463 C CA . ILE A 1 305 ? 100.311 135.610 133.118 1.00 50.69 305 ILE A CA 1
ATOM 2464 C C . ILE A 1 305 ? 100.695 135.293 134.587 1.00 51.22 305 ILE A C 1
ATOM 2465 O O . ILE A 1 305 ? 100.145 135.874 135.483 1.00 49.40 305 ILE A O 1
ATOM 2470 N N . LEU A 1 306 ? 101.622 134.359 134.806 1.00 51.13 306 LEU A N 1
ATOM 2471 C CA . LEU A 1 306 ? 102.067 133.986 136.158 1.00 50.53 306 LEU A CA 1
ATOM 2472 C C . LEU A 1 306 ? 102.846 135.079 136.872 1.00 54.37 306 LEU A C 1
ATOM 2473 O O . LEU A 1 306 ? 103.064 134.970 138.094 1.00 58.26 306 LEU A O 1
ATOM 2478 N N . ARG A 1 307 ? 103.281 136.090 136.109 1.00 56.88 307 ARG A N 1
ATOM 2479 C CA . ARG A 1 307 ? 104.022 137.238 136.594 1.00 59.29 307 ARG A CA 1
ATOM 2480 C C . ARG A 1 307 ? 103.131 138.461 136.560 1.00 60.54 307 ARG A C 1
ATOM 2481 O O . ARG A 1 307 ? 103.653 139.574 136.702 1.00 63.17 307 ARG A O 1
ATOM 2489 N N . VAL A 1 308 ? 101.813 138.285 136.391 1.00 58.69 308 VAL A N 1
ATOM 2490 C CA . VAL A 1 308 ? 100.896 139.421 136.317 1.00 61.12 308 VAL A CA 1
ATOM 2491 C C . VAL A 1 308 ? 100.257 139.679 137.701 1.00 62.62 308 VAL A C 1
ATOM 2492 O O . VAL A 1 308 ? 99.607 138.790 138.244 1.00 62.59 308 VAL A O 1
ATOM 2496 N N . PRO A 1 309 ? 100.407 140.903 138.241 1.00 64.54 309 PRO A N 1
ATOM 2497 C CA . PRO A 1 309 ? 99.921 141.208 139.596 1.00 67.30 309 PRO A CA 1
ATOM 2498 C C . PRO A 1 309 ? 98.441 141.030 139.808 1.00 68.08 309 PRO A C 1
ATOM 2499 O O . PRO A 1 309 ? 98.039 140.518 140.850 1.00 70.43 309 PRO A O 1
ATOM 2503 N N . LYS A 1 310 ? 97.649 141.442 138.823 1.00 69.35 310 LYS A N 1
ATOM 2504 C CA . LYS A 1 310 ? 96.165 141.434 138.896 1.00 70.71 310 LYS A CA 1
ATOM 2505 C C . LYS A 1 310 ? 95.562 140.057 139.233 1.00 66.32 310 LYS A C 1
ATOM 2506 O O . LYS A 1 310 ? 94.454 139.957 139.795 1.00 67.27 310 LYS A O 1
ATOM 2512 N N . LEU A 1 311 ? 96.293 139.011 138.862 1.00 62.24 311 LEU A N 1
ATOM 2513 C CA . LEU A 1 311 ? 95.868 137.618 138.997 1.00 59.77 311 LEU A CA 1
ATOM 2514 C C . LEU A 1 311 ? 95.562 137.277 140.427 1.00 60.85 311 LEU A C 1
ATOM 2515 O O . LEU A 1 311 ? 94.489 136.779 140.726 1.00 61.49 311 LEU A O 1
ATOM 2520 N N . SER A 1 312 ? 96.504 137.556 141.314 1.00 60.89 312 SER A N 1
ATOM 2521 C CA . SER A 1 312 ? 96.265 137.405 142.745 1.00 63.44 312 SER A CA 1
ATOM 2522 C C . SER A 1 312 ? 95.003 138.121 143.217 1.00 61.17 312 SER A C 1
ATOM 2523 O O . SER A 1 312 ? 94.237 137.574 143.986 1.00 60.50 312 SER A O 1
ATOM 2526 N N . ASN A 1 313 ? 94.815 139.341 142.747 1.00 60.13 313 ASN A N 1
ATOM 2527 C CA . ASN A 1 313 ? 93.704 140.176 143.151 1.00 60.28 313 ASN A CA 1
ATOM 2528 C C . ASN A 1 313 ? 92.357 139.636 142.678 1.00 60.24 313 ASN A C 1
ATOM 2529 O O . ASN A 1 313 ? 91.404 139.668 143.438 1.00 61.72 313 ASN A O 1
ATOM 2534 N N . ASP A 1 314 ? 92.285 139.079 141.461 1.00 58.43 314 ASP A N 1
ATOM 2535 C CA . ASP A 1 314 ? 91.043 138.486 140.975 1.00 57.47 314 ASP A CA 1
ATOM 2536 C C . ASP A 1 314 ? 90.643 137.219 141.727 1.00 56.00 314 ASP A C 1
ATOM 2537 O O . ASP A 1 314 ? 89.444 136.984 142.006 1.00 54.12 314 ASP A O 1
ATOM 2542 N N . ILE A 1 315 ? 91.647 136.419 142.074 1.00 54.71 315 ILE A N 1
ATOM 2543 C CA . ILE A 1 315 ? 91.443 135.241 142.916 1.00 54.21 315 ILE A CA 1
ATOM 2544 C C . ILE A 1 315 ? 90.881 135.699 144.275 1.00 57.22 315 ILE A C 1
ATOM 2545 O O . ILE A 1 315 ? 89.969 135.052 144.827 1.00 59.99 315 ILE A O 1
ATOM 2550 N N . TYR A 1 316 ? 91.368 136.830 144.785 1.00 56.94 316 TYR A N 1
ATOM 2551 C CA . TYR A 1 316 ? 90.866 137.337 146.050 1.00 60.55 316 TYR A CA 1
ATOM 2552 C C . TYR A 1 316 ? 89.459 137.840 145.858 1.00 60.48 316 TYR A C 1
ATOM 2553 O O . TYR A 1 316 ? 88.606 137.479 146.627 1.00 59.64 316 TYR A O 1
ATOM 2562 N N . GLU A 1 317 ? 89.215 138.665 144.843 1.00 61.99 317 GLU A N 1
ATOM 2563 C CA . GLU A 1 317 ? 87.840 139.077 144.527 1.00 65.61 317 GLU A CA 1
ATOM 2564 C C . GLU A 1 317 ? 86.911 137.872 144.446 1.00 63.82 317 GLU A C 1
ATOM 2565 O O . GLU A 1 317 ? 85.844 137.872 145.001 1.00 65.56 317 GLU A O 1
ATOM 2571 N N . PHE A 1 318 ? 87.333 136.852 143.717 1.00 63.60 318 PHE A N 1
ATOM 2572 C CA . PHE A 1 318 ? 86.559 135.625 143.573 1.00 61.44 318 PHE A CA 1
ATOM 2573 C C . PHE A 1 318 ? 86.274 134.956 144.927 1.00 61.21 318 PHE A C 1
ATOM 2574 O O . PHE A 1 318 ? 85.123 134.737 145.286 1.00 59.98 318 PHE A O 1
ATOM 2582 N N . PHE A 1 319 ? 87.302 134.678 145.709 1.00 61.75 319 PHE A N 1
ATOM 2583 C CA . PHE A 1 319 ? 87.053 134.224 147.095 1.00 63.88 319 PHE A CA 1
ATOM 2584 C C . PHE A 1 319 ? 85.975 135.032 147.841 1.00 64.20 319 PHE A C 1
ATOM 2585 O O . PHE A 1 319 ? 85.114 134.452 148.513 1.00 64.15 319 PHE A O 1
ATOM 2601 N N . SER A 1 321 ? 83.491 137.011 146.464 1.00 66.94 321 SER A N 1
ATOM 2602 C CA . SER A 1 321 ? 82.330 137.407 145.651 1.00 66.89 321 SER A CA 1
ATOM 2603 C C . SER A 1 321 ? 81.047 136.679 146.046 1.00 68.80 321 SER A C 1
ATOM 2604 O O . SER A 1 321 ? 81.074 135.777 146.894 1.00 67.07 321 SER A O 1
ATOM 2607 N N . CYS A 1 322 ? 79.935 137.116 145.440 1.00 72.29 322 CYS A N 1
ATOM 2608 C CA . CYS A 1 322 ? 78.644 136.406 145.458 1.00 75.56 322 CYS A CA 1
ATOM 2609 C C . CYS A 1 322 ? 78.774 135.142 144.613 1.00 80.59 322 CYS A C 1
ATOM 2610 O O . CYS A 1 322 ? 79.199 135.222 143.452 1.00 79.49 322 CYS A O 1
ATOM 2612 N N . LEU A 1 323 ? 78.447 133.982 145.195 1.00 86.65 323 LEU A N 1
ATOM 2613 C CA . LEU A 1 323 ? 78.666 132.671 144.535 1.00 89.69 323 LEU A CA 1
ATOM 2614 C C . LEU A 1 323 ? 77.333 131.975 144.266 1.00 90.14 323 LEU A C 1
ATOM 2615 O O . LEU A 1 323 ? 76.482 132.522 143.544 1.00 94.15 323 LEU A O 1
#

B-factor: mean 64.77, std 14.36, range [38.02, 126.19]

Secondary structure (DSSP, 8-state):
-HHHHHHHHHHHHHHHHHHTGGG------------TTTTTTTTT-------EEE---EEEEEE-SS--TT-GGGSEEEEEEEPPSS-SEEEEEE--TT----TTHHHH--TTTTEEEE---TTSGGGS-TT-SSTTTTTSSS-HHHHHHHHHHHHHHHHHHHHHHHHH----EEEEEE--HHHHHHH-----SSEEEEES------HHHH-GGGHHHHHHHHHTT--TTT--TTGGG-TGGGTTSS--SSSEEEEEETT-SSS-HHHHHHHHHHHHHTT--EEEEESS-TTGGGG-THHHHHHHHH----

Nearest PDB structures (foldseek):
  4z8z-assembly1_A  TM=1.003E+00  e=1.894E-62  Acetivibrio thermocellus ATCC 27405
  8wt1-assembly2_D  TM=6.865E-01  e=3.771E-08  Geobacillus stearothermophilus ATCC 12980
  8wt1-assembly1_C  TM=6.275E-01  e=3.999E-08  Geobacillus stearothermophilus ATCC 12980
  8wt1-assembly2_E  TM=6.272E-01  e=7.608E-08  Geobacillus stearothermophilus ATCC 12980
  5yzn-assembly1_A  TM=6.615E-01  e=4.662E-07  Deinococcus radiodurans R1 = ATCC 13939 = DSM 20539

InterPro domains:
  IPR029058 Alpha/Beta hydrolase fold [G3DSA:3.40.50.1820] (73-321)
  IPR029058 Alpha/Beta hydrolase fold [SSF53474] (77-317)